Protein AF-A0A7C3T3M9-F1 (afdb_monomer)

Structure (mmCIF, N/CA/C/O backbone):
data_AF-A0A7C3T3M9-F1
#
_entry.id   AF-A0A7C3T3M9-F1
#
loop_
_atom_site.group_PDB
_atom_site.id
_atom_site.type_symbol
_atom_site.label_atom_id
_atom_site.label_alt_id
_atom_site.label_comp_id
_atom_site.label_asym_id
_atom_site.label_entity_id
_atom_site.label_seq_id
_atom_site.pdbx_PDB_ins_code
_atom_site.Cartn_x
_atom_site.Cartn_y
_atom_site.Cartn_z
_atom_site.occupancy
_atom_site.B_iso_or_equiv
_atom_site.auth_seq_id
_atom_site.auth_comp_id
_atom_site.auth_asym_id
_atom_site.auth_atom_id
_atom_site.pdbx_PDB_model_num
ATOM 1 N N . GLU A 1 1 ? 6.940 -16.503 -9.747 1.00 88.31 1 GLU A N 1
ATOM 2 C CA . GLU A 1 1 ? 6.310 -16.725 -11.074 1.00 88.31 1 GLU A CA 1
ATOM 3 C C . GLU A 1 1 ? 5.097 -15.839 -11.293 1.00 88.31 1 GLU A C 1
ATOM 5 O O . GLU A 1 1 ? 5.102 -15.078 -12.248 1.00 88.31 1 GLU A O 1
ATOM 10 N N . VAL A 1 2 ? 4.106 -15.891 -10.396 1.00 92.81 2 VAL A N 1
ATOM 11 C CA . VAL A 1 2 ? 2.880 -15.078 -10.478 1.00 92.81 2 VAL A CA 1
ATOM 12 C C . VAL A 1 2 ? 3.185 -13.588 -10.666 1.00 92.81 2 VAL A C 1
ATOM 14 O O . VAL A 1 2 ? 2.655 -12.988 -11.594 1.00 92.81 2 VAL A O 1
ATOM 17 N N . VAL A 1 3 ? 4.103 -13.013 -9.879 1.00 94.81 3 VAL A N 1
ATOM 18 C CA . VAL A 1 3 ? 4.512 -11.602 -10.039 1.00 94.81 3 VAL A CA 1
ATOM 19 C C . VAL A 1 3 ? 5.103 -11.328 -11.425 1.00 94.81 3 VAL A C 1
ATOM 21 O O . VAL A 1 3 ? 4.693 -10.382 -12.083 1.00 94.81 3 VAL A O 1
ATOM 24 N N . ALA A 1 4 ? 6.005 -12.186 -11.915 1.00 95.81 4 ALA A N 1
ATOM 25 C CA . ALA A 1 4 ? 6.601 -12.020 -13.241 1.00 95.81 4 ALA A CA 1
ATOM 26 C C . ALA A 1 4 ? 5.541 -12.030 -14.356 1.00 95.81 4 ALA A C 1
ATOM 28 O O . ALA A 1 4 ? 5.598 -11.193 -15.251 1.00 95.81 4 ALA A O 1
ATOM 29 N N . ARG A 1 5 ? 4.535 -12.915 -14.274 1.00 94.62 5 ARG A N 1
ATOM 30 C CA . ARG A 1 5 ? 3.418 -12.941 -15.234 1.00 94.62 5 ARG A CA 1
ATOM 31 C C . ARG A 1 5 ? 2.521 -11.705 -15.118 1.00 94.62 5 ARG A C 1
ATOM 33 O O . ARG A 1 5 ? 2.253 -11.070 -16.132 1.00 94.62 5 ARG A O 1
ATOM 40 N N . ASN A 1 6 ? 2.108 -11.332 -13.904 1.00 93.81 6 ASN A N 1
ATOM 41 C CA . ASN A 1 6 ? 1.225 -10.180 -13.669 1.00 93.81 6 ASN A CA 1
ATOM 42 C C . ASN A 1 6 ? 1.876 -8.855 -14.098 1.00 93.81 6 ASN A C 1
ATOM 44 O O . ASN A 1 6 ? 1.223 -8.014 -14.707 1.00 93.81 6 ASN A O 1
ATOM 48 N N . CYS A 1 7 ? 3.180 -8.700 -13.863 1.00 95.81 7 CYS A N 1
ATOM 49 C CA . CYS A 1 7 ? 3.961 -7.535 -14.290 1.00 95.81 7 CYS A CA 1
ATOM 50 C C . CYS A 1 7 ? 4.464 -7.621 -15.744 1.00 95.81 7 CYS A C 1
ATOM 52 O O . CYS A 1 7 ? 5.104 -6.680 -16.226 1.00 95.81 7 CYS A O 1
ATOM 54 N N . ARG A 1 8 ? 4.199 -8.738 -16.441 1.00 96.75 8 ARG A N 1
ATOM 55 C CA . ARG A 1 8 ? 4.689 -9.036 -17.799 1.00 96.75 8 ARG A CA 1
ATOM 56 C C . ARG A 1 8 ? 6.206 -8.864 -17.916 1.00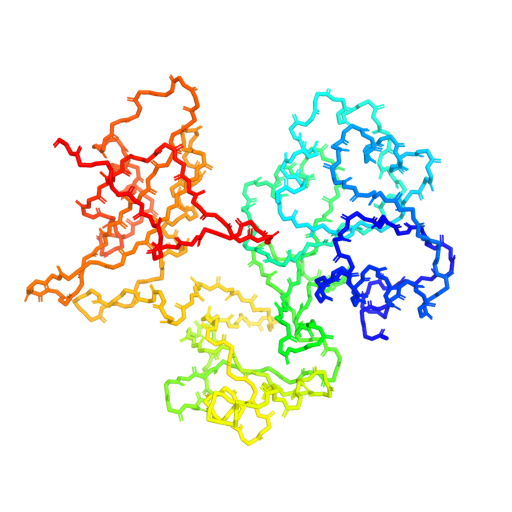 96.75 8 ARG A C 1
ATOM 58 O O . ARG A 1 8 ? 6.677 -8.197 -18.828 1.00 96.75 8 ARG A O 1
ATOM 65 N N . LEU A 1 9 ? 6.959 -9.362 -16.937 1.00 98.12 9 LEU A N 1
ATOM 66 C CA . LEU A 1 9 ? 8.421 -9.278 -16.931 1.00 98.12 9 LEU A CA 1
ATOM 67 C C . LEU A 1 9 ? 9.019 -10.183 -18.011 1.00 98.12 9 LEU A C 1
ATOM 69 O O . LEU A 1 9 ? 8.563 -11.311 -18.212 1.00 98.12 9 LEU A O 1
ATOM 73 N N . THR A 1 10 ? 10.066 -9.692 -18.662 1.00 98.19 10 THR A N 1
ATOM 74 C CA . THR A 1 10 ? 10.817 -10.369 -19.723 1.00 98.19 10 THR A CA 1
ATOM 75 C C . THR A 1 10 ? 12.320 -10.180 -19.517 1.00 98.19 10 THR A C 1
ATOM 77 O O . THR A 1 10 ? 12.739 -9.344 -18.719 1.00 98.19 10 THR A O 1
ATOM 80 N N . ALA A 1 11 ? 13.145 -10.926 -20.251 1.00 98.25 11 ALA A N 1
ATOM 81 C CA . ALA A 1 11 ? 14.601 -10.793 -20.165 1.00 98.25 11 ALA A CA 1
ATOM 82 C C . ALA A 1 11 ? 15.126 -9.416 -20.624 1.00 98.25 11 ALA A C 1
ATOM 84 O O . ALA A 1 11 ? 16.225 -9.027 -20.238 1.00 98.25 11 ALA A O 1
ATOM 85 N N . ASP A 1 12 ? 14.327 -8.669 -21.394 1.00 98.19 12 ASP A N 1
ATOM 86 C CA . ASP A 1 12 ? 14.655 -7.314 -21.852 1.00 98.19 12 ASP A CA 1
ATOM 87 C C . ASP A 1 12 ? 14.399 -6.245 -20.775 1.00 98.19 12 ASP A C 1
ATOM 89 O O . ASP A 1 12 ? 14.763 -5.082 -20.949 1.00 98.19 12 ASP A O 1
ATOM 93 N N . ASP A 1 13 ? 13.761 -6.613 -19.659 1.00 98.75 13 ASP A N 1
ATOM 94 C CA . ASP A 1 13 ? 13.493 -5.676 -18.578 1.00 98.75 13 ASP A CA 1
ATOM 95 C C . ASP A 1 13 ? 14.719 -5.408 -17.704 1.00 98.75 13 ASP A C 1
ATOM 97 O O . ASP A 1 13 ? 15.498 -6.301 -17.352 1.00 98.75 13 ASP A O 1
ATOM 101 N N . VAL A 1 14 ? 14.812 -4.153 -17.270 1.00 98.75 14 VAL A N 1
ATOM 102 C CA . VAL A 1 14 ? 15.782 -3.670 -16.292 1.00 98.75 14 VAL A CA 1
ATOM 103 C C . VAL A 1 14 ? 15.006 -3.224 -15.058 1.00 98.75 14 VAL A C 1
ATOM 105 O O . VAL A 1 14 ? 14.246 -2.255 -15.102 1.00 98.75 14 VAL A O 1
ATOM 108 N N . VAL A 1 15 ? 15.173 -3.945 -13.952 1.00 98.69 15 VAL A N 1
ATOM 109 C CA . VAL A 1 15 ? 14.440 -3.712 -12.703 1.00 98.69 15 VAL A CA 1
ATOM 110 C C . VAL A 1 15 ? 15.288 -2.900 -11.731 1.00 98.69 15 VAL A C 1
ATOM 112 O O . VAL A 1 15 ? 16.455 -3.214 -11.493 1.00 98.69 15 VAL A O 1
ATOM 115 N N . MET A 1 16 ? 14.696 -1.872 -11.122 1.00 98.38 16 MET A N 1
ATOM 116 C CA . MET A 1 16 ? 15.355 -1.128 -10.047 1.00 98.38 16 MET A CA 1
ATOM 117 C C . MET A 1 16 ? 15.389 -1.952 -8.752 1.00 98.38 16 MET A C 1
ATOM 119 O O . MET A 1 16 ? 14.359 -2.205 -8.126 1.00 98.38 16 MET A O 1
ATOM 123 N N . GLY A 1 17 ? 16.585 -2.344 -8.320 1.00 96.38 17 GLY A N 1
ATOM 124 C CA . GLY A 1 17 ? 16.845 -3.069 -7.079 1.00 96.38 17 GLY A CA 1
ATOM 125 C C . GLY A 1 17 ? 17.142 -2.129 -5.914 1.00 96.38 17 GLY A C 1
ATOM 126 O O . GLY A 1 17 ? 18.269 -2.102 -5.430 1.00 96.38 17 GLY A O 1
ATOM 127 N N . VAL A 1 18 ? 16.141 -1.353 -5.486 1.00 95.19 18 VAL A N 1
ATOM 128 C CA . VAL A 1 18 ? 16.256 -0.389 -4.367 1.00 95.19 18 VAL A CA 1
ATOM 129 C C . VAL A 1 18 ? 15.434 -0.782 -3.132 1.00 95.19 18 VAL A C 1
ATOM 131 O O . VAL A 1 18 ? 15.632 -0.250 -2.041 1.00 95.19 18 VAL A O 1
ATOM 134 N N . LEU A 1 19 ? 14.504 -1.731 -3.283 1.00 92.50 19 LEU A N 1
ATOM 135 C CA . LEU A 1 19 ? 13.785 -2.305 -2.150 1.00 92.50 19 LEU A CA 1
ATOM 136 C C . LEU A 1 19 ? 14.702 -3.244 -1.354 1.00 92.50 19 LEU A C 1
ATOM 138 O O . LEU A 1 19 ? 15.439 -4.025 -1.960 1.00 92.50 19 LEU A O 1
ATOM 142 N N . PRO A 1 20 ? 14.604 -3.273 -0.015 1.00 88.38 20 PRO A N 1
ATOM 143 C CA . PRO A 1 20 ? 15.387 -4.206 0.781 1.00 88.38 20 PRO A CA 1
ATOM 144 C C . PRO A 1 20 ? 15.007 -5.663 0.482 1.00 88.38 20 PRO A C 1
ATOM 146 O O . PRO A 1 20 ? 13.868 -6.079 0.698 1.00 88.38 20 PRO A O 1
ATOM 149 N N . PHE A 1 21 ? 15.967 -6.474 0.031 1.00 93.44 21 PHE A N 1
ATOM 150 C CA . PHE A 1 21 ? 15.724 -7.883 -0.321 1.00 93.44 21 PHE A CA 1
ATOM 151 C C . PHE A 1 21 ? 15.535 -8.815 0.880 1.00 93.44 21 PHE A C 1
ATOM 153 O O . PHE A 1 21 ? 15.165 -9.971 0.698 1.00 93.44 21 PHE A O 1
ATOM 160 N N . PHE A 1 22 ? 15.750 -8.334 2.106 1.00 89.00 22 PHE A N 1
ATOM 161 C CA . PHE A 1 22 ? 15.367 -9.073 3.310 1.00 89.00 22 PHE A CA 1
ATOM 162 C C . PHE A 1 22 ? 13.862 -8.975 3.606 1.00 89.00 22 PHE A C 1
ATOM 164 O O . PHE A 1 22 ? 13.333 -9.799 4.346 1.00 89.00 22 PHE A O 1
ATOM 171 N N . ALA A 1 23 ? 13.167 -7.973 3.055 1.00 87.25 23 ALA A N 1
ATOM 172 C CA . ALA A 1 23 ? 11.722 -7.839 3.185 1.00 87.25 23 ALA A CA 1
ATOM 173 C C . ALA A 1 23 ? 11.029 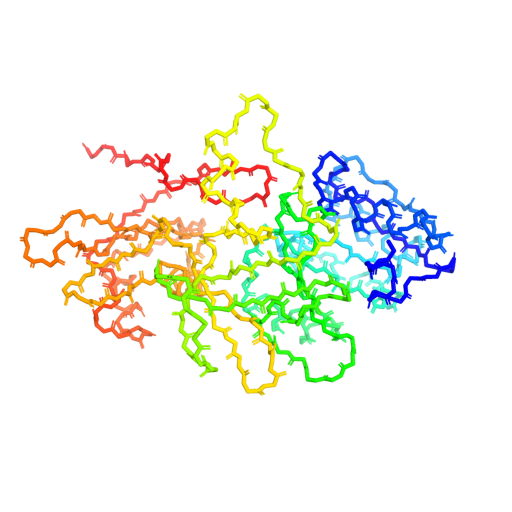-8.628 2.069 1.00 87.25 23 ALA A C 1
ATOM 175 O O . ALA A 1 23 ? 11.472 -8.606 0.919 1.00 87.25 23 ALA A O 1
ATOM 176 N N . ALA A 1 24 ? 9.907 -9.285 2.381 1.00 91.00 24 ALA A N 1
ATOM 177 C CA . ALA A 1 24 ? 9.238 -10.194 1.447 1.00 91.00 24 ALA A CA 1
ATOM 178 C C . ALA A 1 24 ? 8.877 -9.528 0.104 1.00 91.00 24 ALA A C 1
ATOM 180 O O . ALA A 1 24 ? 8.973 -10.175 -0.941 1.00 91.00 24 ALA A O 1
ATOM 181 N N . TYR A 1 25 ? 8.522 -8.236 0.118 1.00 91.81 25 TYR A N 1
ATOM 182 C CA . TYR A 1 25 ? 8.219 -7.468 -1.091 1.00 91.81 25 TYR A CA 1
ATOM 183 C C . TYR A 1 25 ? 9.448 -7.297 -2.000 1.00 91.81 25 TYR A C 1
ATOM 185 O O . TYR A 1 25 ? 9.402 -7.685 -3.167 1.00 91.81 25 TYR A O 1
ATOM 193 N N . GLY A 1 26 ? 10.571 -6.805 -1.463 1.00 93.69 26 GLY A N 1
ATOM 194 C CA . GLY A 1 26 ? 11.819 -6.682 -2.222 1.00 93.69 26 GLY A CA 1
ATOM 195 C C . GLY A 1 26 ? 12.342 -8.043 -2.686 1.00 93.69 26 GLY A C 1
ATOM 196 O O . GLY A 1 26 ? 12.708 -8.209 -3.849 1.00 93.69 26 GLY A O 1
ATOM 197 N N . GLN A 1 27 ? 12.294 -9.051 -1.813 1.00 94.88 27 GLN A N 1
ATOM 198 C CA . GLN A 1 27 ? 12.740 -10.403 -2.138 1.00 94.88 27 GLN A CA 1
ATOM 199 C C . GLN A 1 27 ? 11.924 -11.028 -3.274 1.00 94.88 27 GLN A C 1
ATOM 201 O O . GLN A 1 27 ? 12.483 -11.560 -4.229 1.00 94.88 27 GLN A O 1
ATOM 206 N N . SER A 1 28 ? 10.596 -10.998 -3.177 1.00 94.19 28 SER A N 1
ATOM 207 C CA . SER A 1 28 ? 9.742 -11.761 -4.088 1.00 94.19 28 SER A CA 1
ATOM 208 C C . SER A 1 28 ? 9.433 -11.006 -5.370 1.00 94.19 28 SER A C 1
ATOM 210 O O . SER A 1 28 ? 9.488 -11.600 -6.448 1.00 94.19 28 SER A O 1
ATOM 212 N N . CYS A 1 29 ? 9.130 -9.710 -5.267 1.00 95.31 29 CYS A N 1
ATOM 213 C CA . CYS A 1 29 ? 8.715 -8.913 -6.415 1.00 95.31 29 CYS A CA 1
ATOM 214 C C . CYS A 1 29 ? 9.902 -8.338 -7.180 1.00 95.31 29 CYS A C 1
ATOM 216 O O . CYS A 1 29 ? 9.929 -8.454 -8.399 1.00 95.31 29 CYS A O 1
ATOM 218 N N . ALA A 1 30 ? 10.901 -7.778 -6.491 1.00 95.44 30 ALA A N 1
ATOM 219 C CA . ALA A 1 30 ? 12.049 -7.185 -7.172 1.00 95.44 30 ALA A CA 1
ATOM 220 C C . ALA A 1 30 ? 13.132 -8.223 -7.506 1.00 95.44 30 ALA A C 1
ATOM 222 O O . ALA A 1 30 ? 13.597 -8.255 -8.638 1.00 95.44 30 ALA A O 1
ATOM 223 N N . MET A 1 31 ? 13.521 -9.104 -6.579 1.00 97.44 31 MET A N 1
ATOM 224 C CA . MET A 1 31 ? 14.613 -10.059 -6.824 1.00 97.44 31 MET A CA 1
ATOM 225 C C . MET A 1 31 ? 14.139 -11.350 -7.516 1.00 97.44 31 MET A C 1
ATOM 227 O O . MET A 1 31 ? 14.536 -11.633 -8.645 1.00 97.44 31 MET A O 1
ATOM 231 N N . ASN A 1 32 ? 13.270 -12.140 -6.880 1.00 97.44 32 ASN A N 1
ATOM 232 C CA . ASN A 1 32 ? 12.897 -13.471 -7.375 1.00 97.44 32 ASN A CA 1
ATOM 233 C C . ASN A 1 32 ? 12.127 -13.421 -8.701 1.00 97.44 32 ASN A C 1
ATOM 235 O O . ASN A 1 32 ? 12.350 -14.267 -9.568 1.00 97.44 32 ASN A O 1
ATOM 239 N N . ALA A 1 33 ? 11.209 -12.462 -8.873 1.00 97.50 33 ALA A N 1
ATOM 240 C CA . ALA A 1 33 ? 10.470 -12.321 -10.126 1.00 97.50 33 ALA A CA 1
ATOM 241 C C . ALA A 1 33 ? 11.398 -11.951 -11.293 1.00 97.50 33 ALA A C 1
ATOM 243 O O . ALA A 1 33 ? 11.281 -12.553 -12.358 1.00 97.50 33 ALA A O 1
ATOM 244 N N . SER A 1 34 ? 12.355 -11.048 -11.060 1.00 98.19 34 SER A N 1
ATOM 245 C CA . SER A 1 34 ? 13.376 -10.654 -12.037 1.00 98.19 34 SER A CA 1
ATOM 246 C C . SER A 1 34 ? 14.276 -11.821 -12.423 1.00 98.19 34 SER A C 1
ATOM 248 O O . SER A 1 34 ? 14.412 -12.121 -13.606 1.00 98.19 34 SER A O 1
ATOM 250 N N . ILE A 1 35 ? 14.808 -12.558 -11.438 1.00 97.94 35 ILE A N 1
ATOM 251 C CA . ILE A 1 35 ? 15.624 -13.758 -11.689 1.00 97.94 35 ILE A CA 1
ATOM 252 C C . ILE A 1 35 ? 14.829 -14.789 -12.496 1.00 97.94 35 ILE A C 1
ATOM 254 O O . ILE A 1 35 ? 15.342 -15.364 -13.453 1.00 97.94 35 ILE A O 1
ATOM 258 N N . LYS A 1 36 ? 13.557 -15.012 -12.144 1.00 97.56 36 LYS A N 1
ATOM 259 C CA . LYS A 1 36 ? 12.694 -15.965 -12.852 1.00 97.56 36 LYS A CA 1
ATOM 260 C C . LYS A 1 36 ? 12.432 -15.560 -14.307 1.00 97.56 36 LYS A C 1
ATOM 262 O O . LYS A 1 36 ? 12.293 -16.450 -15.143 1.00 97.56 36 LYS A O 1
ATOM 267 N N . ALA A 1 37 ? 12.318 -14.264 -14.588 1.00 98.12 37 ALA A N 1
ATOM 268 C CA . ALA A 1 37 ? 12.055 -13.727 -15.922 1.00 98.12 37 ALA A CA 1
ATOM 269 C C . ALA A 1 37 ? 13.329 -13.470 -16.750 1.00 98.12 37 ALA A C 1
ATOM 271 O O . ALA A 1 37 ? 13.224 -13.222 -17.948 1.00 98.12 37 ALA A O 1
ATOM 272 N N . GLY A 1 38 ? 14.515 -13.563 -16.138 1.00 98.31 38 GLY A N 1
ATOM 273 C CA . GLY A 1 38 ? 15.794 -13.288 -16.793 1.00 98.31 38 GLY A CA 1
ATOM 274 C C . GLY A 1 38 ? 16.130 -11.800 -16.911 1.00 98.31 38 GLY A C 1
ATOM 275 O O . GLY A 1 38 ? 16.942 -11.445 -17.757 1.00 98.31 38 GLY A O 1
ATOM 276 N N . CYS A 1 39 ? 15.504 -10.940 -16.103 1.00 98.69 39 CYS A N 1
ATOM 277 C CA . CYS A 1 39 ? 15.731 -9.494 -16.124 1.00 98.69 39 CYS A CA 1
ATOM 278 C C . CYS A 1 39 ? 17.124 -9.122 -15.592 1.00 98.69 39 CYS A C 1
ATOM 280 O O . CYS A 1 39 ? 17.696 -9.824 -14.751 1.00 98.69 39 CYS A O 1
ATOM 282 N N . SER A 1 40 ? 17.609 -7.944 -15.984 1.00 98.56 40 SER A N 1
ATOM 283 C CA . SER A 1 40 ? 18.725 -7.278 -15.299 1.00 98.56 40 SER A CA 1
ATOM 284 C C . SER A 1 40 ? 18.227 -6.532 -14.056 1.00 98.56 40 SER A C 1
ATOM 286 O O . SER A 1 40 ? 17.112 -6.012 -14.054 1.00 98.56 40 SER A O 1
ATOM 288 N N . ILE A 1 41 ? 19.043 -6.448 -12.998 1.00 98.56 41 ILE A N 1
ATOM 289 C CA . ILE A 1 41 ? 18.707 -5.713 -11.766 1.00 98.56 41 ILE A CA 1
ATOM 290 C C . ILE A 1 41 ? 19.778 -4.652 -11.499 1.00 98.56 41 ILE A C 1
ATOM 292 O O . ILE A 1 41 ? 20.944 -4.986 -11.295 1.00 98.56 41 ILE A O 1
ATOM 296 N N . VAL A 1 42 ? 19.373 -3.381 -11.454 1.00 98.38 42 VAL A N 1
ATOM 297 C CA . VAL A 1 42 ? 20.240 -2.252 -11.080 1.00 98.38 42 VAL A CA 1
ATOM 298 C C . VAL A 1 42 ? 20.194 -2.094 -9.567 1.00 98.38 42 VAL A C 1
ATOM 300 O O . VAL A 1 42 ? 19.181 -1.661 -9.021 1.00 98.38 42 VAL A O 1
ATOM 303 N N . LEU A 1 43 ? 21.265 -2.480 -8.878 1.00 97.75 43 LEU A N 1
ATOM 304 C CA . LEU A 1 43 ? 21.297 -2.495 -7.417 1.00 97.75 43 LEU A CA 1
ATOM 305 C C . LEU A 1 43 ? 21.672 -1.132 -6.838 1.00 97.75 43 LEU A C 1
ATOM 307 O O . LEU A 1 43 ? 22.661 -0.523 -7.241 1.00 97.75 43 LEU A O 1
ATOM 311 N N . HIS A 1 44 ? 20.912 -0.714 -5.830 1.00 96.88 44 HIS A N 1
ATOM 312 C CA . HIS A 1 44 ? 21.238 0.403 -4.951 1.00 96.88 44 HIS A CA 1
ATOM 313 C C . HIS A 1 44 ? 21.270 -0.105 -3.511 1.00 96.88 44 HIS A C 1
ATOM 315 O O . HIS A 1 44 ? 20.338 -0.771 -3.068 1.00 96.88 44 HIS A O 1
ATOM 321 N N . GLU A 1 45 ? 22.324 0.221 -2.758 1.00 91.38 45 GLU A N 1
ATOM 322 C CA . GLU A 1 45 ? 22.432 -0.179 -1.343 1.00 91.38 45 GLU A CA 1
ATOM 323 C C . GLU A 1 45 ? 21.362 0.488 -0.467 1.00 91.38 45 GLU A C 1
ATOM 325 O O . GLU A 1 45 ? 20.934 -0.063 0.546 1.00 91.38 45 GLU A O 1
ATOM 330 N N . SER A 1 46 ? 20.931 1.690 -0.854 1.00 88.62 46 SER A N 1
ATOM 331 C CA . SER A 1 46 ? 19.894 2.458 -0.173 1.00 88.62 46 SER A CA 1
ATOM 332 C C . SER A 1 46 ? 19.169 3.384 -1.148 1.00 88.62 46 SER A C 1
ATOM 334 O O . SER A 1 46 ? 19.670 3.698 -2.228 1.00 88.62 46 SER A O 1
ATOM 336 N N . PHE A 1 47 ? 17.976 3.837 -0.768 1.00 92.75 47 PHE A N 1
ATOM 337 C CA . PHE A 1 47 ? 17.211 4.781 -1.574 1.00 92.75 47 PHE A CA 1
ATOM 338 C C . PHE A 1 47 ? 17.746 6.208 -1.407 1.00 92.75 47 PHE A C 1
ATOM 340 O O . PHE A 1 47 ? 17.512 6.856 -0.387 1.00 92.75 47 PHE A O 1
ATOM 347 N N . ILE A 1 48 ? 18.420 6.707 -2.443 1.00 95.44 48 ILE A N 1
ATOM 348 C CA . ILE A 1 48 ? 18.835 8.108 -2.570 1.00 95.44 48 ILE A CA 1
ATOM 349 C C . ILE A 1 48 ? 18.141 8.683 -3.817 1.00 95.44 48 ILE A C 1
ATOM 351 O O . ILE A 1 48 ? 18.503 8.290 -4.927 1.00 95.44 48 ILE A O 1
ATOM 355 N N . PRO A 1 49 ? 17.162 9.604 -3.683 1.00 93.69 49 PRO A N 1
ATOM 356 C CA . PRO A 1 49 ? 16.310 10.035 -4.799 1.00 93.69 49 PRO A CA 1
ATOM 357 C C . PRO A 1 49 ? 17.070 10.491 -6.052 1.00 93.69 49 PRO A C 1
ATOM 359 O O . PRO A 1 49 ? 16.722 10.088 -7.158 1.00 93.69 49 PRO A O 1
ATOM 362 N N . GLY A 1 50 ? 18.126 11.294 -5.886 1.00 95.31 50 GLY A N 1
ATOM 363 C CA . GLY A 1 50 ? 18.929 11.797 -7.004 1.00 95.31 50 GLY A CA 1
ATOM 364 C C . GLY A 1 50 ? 19.685 10.698 -7.758 1.00 95.31 50 GLY A C 1
ATOM 365 O O . GLY A 1 50 ? 19.678 10.685 -8.988 1.00 95.31 50 GLY A O 1
ATOM 366 N N . GLU A 1 51 ? 20.279 9.739 -7.042 1.00 96.75 51 GLU A N 1
ATOM 367 C CA . GLU A 1 51 ? 20.984 8.610 -7.667 1.00 96.75 51 GLU A CA 1
ATOM 368 C C . GLU A 1 51 ? 20.005 7.641 -8.337 1.00 96.75 51 GLU A C 1
ATOM 370 O O . GLU A 1 51 ? 20.271 7.157 -9.435 1.00 96.75 51 GLU A O 1
ATOM 375 N N . VAL A 1 52 ? 18.833 7.420 -7.733 1.00 97.31 52 VAL A N 1
ATOM 376 C CA . VAL A 1 52 ? 17.756 6.628 -8.342 1.00 97.31 52 VAL A CA 1
ATOM 377 C C . VAL A 1 52 ? 17.286 7.272 -9.645 1.00 97.31 52 VAL A C 1
ATOM 379 O O . VAL A 1 52 ? 17.225 6.582 -10.658 1.00 97.31 52 VAL A O 1
ATOM 382 N N . LEU A 1 53 ? 17.018 8.583 -9.663 1.00 97.44 53 LEU A N 1
ATOM 383 C CA . LEU A 1 53 ? 16.643 9.320 -10.879 1.00 97.44 53 LEU A CA 1
ATOM 384 C C . LEU A 1 53 ? 17.691 9.200 -11.987 1.00 97.44 53 LEU A C 1
ATOM 386 O O . LEU A 1 53 ? 17.363 8.927 -13.143 1.00 97.44 53 LEU A O 1
ATOM 390 N N . LYS A 1 54 ? 18.965 9.337 -11.621 1.00 97.38 54 LYS A N 1
ATOM 391 C CA . LYS A 1 54 ? 20.079 9.157 -12.547 1.00 97.38 54 LYS A CA 1
ATOM 392 C C . LYS A 1 54 ? 20.116 7.743 -13.124 1.00 97.38 54 LYS A C 1
ATOM 394 O O . LYS A 1 54 ? 20.223 7.600 -14.341 1.00 97.38 54 LYS A O 1
ATOM 399 N N . SER A 1 55 ? 19.993 6.712 -12.286 1.00 97.88 55 SER A N 1
ATOM 400 C CA . SER A 1 55 ? 19.971 5.315 -12.733 1.00 97.88 55 SER A CA 1
ATOM 401 C C . SER A 1 55 ? 18.749 4.982 -13.582 1.00 97.88 55 SER A C 1
ATOM 403 O O . SER A 1 55 ? 18.899 4.263 -14.564 1.00 97.88 55 SER A O 1
ATOM 405 N N . LEU A 1 56 ? 17.567 5.525 -13.261 1.00 97.69 56 LEU A N 1
ATOM 406 C CA . LEU A 1 56 ? 16.351 5.335 -14.059 1.00 97.69 56 LEU A CA 1
ATOM 407 C C . LEU A 1 56 ? 16.602 5.686 -15.535 1.00 97.69 56 LEU A C 1
ATOM 409 O O . LEU A 1 56 ? 16.305 4.879 -16.414 1.00 97.69 56 LEU A O 1
ATOM 413 N N . GLN A 1 57 ? 17.234 6.836 -15.795 1.00 97.62 57 GLN A N 1
ATOM 414 C CA . GLN A 1 57 ? 17.567 7.274 -17.152 1.00 97.62 57 GLN A CA 1
ATOM 415 C C . GLN A 1 57 ? 18.782 6.546 -17.751 1.00 97.62 57 GLN A C 1
ATOM 417 O O . GLN A 1 57 ? 18.729 6.125 -18.909 1.00 97.62 57 GLN A O 1
ATOM 422 N N . HIS A 1 58 ? 19.897 6.461 -17.013 1.00 97.94 58 HIS A N 1
ATOM 423 C CA . HIS A 1 58 ? 21.174 5.956 -17.539 1.00 97.94 58 HIS A CA 1
ATOM 424 C C . HIS A 1 58 ? 21.128 4.458 -17.838 1.00 97.94 58 HIS A C 1
ATOM 426 O O . HIS A 1 58 ? 21.577 4.040 -18.902 1.00 97.94 58 HIS A O 1
ATOM 432 N N . GLU A 1 59 ? 20.548 3.677 -16.929 1.00 98.12 59 GLU A N 1
ATOM 433 C CA . GLU A 1 59 ? 20.438 2.220 -17.062 1.00 98.12 59 GLU A CA 1
ATOM 434 C C . GLU A 1 59 ? 19.182 1.802 -17.837 1.00 98.12 59 GLU A C 1
ATOM 436 O O . GLU A 1 59 ? 18.939 0.613 -18.023 1.00 98.12 59 GLU A O 1
ATOM 441 N N . LYS A 1 60 ? 18.368 2.774 -18.282 1.00 98.00 60 LYS A N 1
ATOM 442 C CA . LYS A 1 60 ? 17.103 2.548 -18.996 1.00 98.00 60 LYS A CA 1
ATOM 443 C C . LYS A 1 60 ? 16.189 1.577 -18.251 1.00 98.00 60 LYS A C 1
ATOM 445 O O . LYS A 1 60 ? 15.652 0.636 -18.830 1.00 98.00 60 LYS A O 1
ATOM 450 N N . VAL A 1 61 ? 15.997 1.837 -16.956 1.00 98.62 61 VAL A N 1
ATOM 451 C CA . VAL A 1 61 ? 15.115 1.037 -16.098 1.00 98.62 61 VAL A CA 1
ATOM 452 C C . VAL A 1 61 ? 13.723 0.972 -16.714 1.00 98.62 61 VAL A C 1
ATOM 454 O O . VAL A 1 61 ? 13.172 1.996 -17.122 1.00 98.62 61 VAL A O 1
ATOM 457 N N . THR A 1 62 ? 13.154 -0.230 -16.761 1.00 98.69 62 THR A N 1
ATOM 458 C CA . THR A 1 62 ? 11.820 -0.484 -17.314 1.00 98.69 62 THR A CA 1
ATOM 459 C C . THR A 1 62 ? 10.779 -0.758 -16.234 1.00 98.69 62 THR A C 1
ATOM 461 O O . THR A 1 62 ? 9.596 -0.478 -16.438 1.00 98.69 62 THR A O 1
ATOM 464 N N . VAL A 1 63 ? 11.199 -1.256 -15.067 1.00 98.62 63 VAL A N 1
ATOM 465 C CA . VAL A 1 63 ? 10.299 -1.603 -13.960 1.00 98.62 63 VAL A CA 1
ATOM 466 C C . VAL A 1 63 ? 10.824 -1.058 -12.639 1.00 98.62 63 VAL A C 1
ATOM 468 O O . VAL A 1 63 ? 11.965 -1.308 -12.245 1.00 98.62 63 VAL A O 1
ATOM 471 N N . PHE A 1 64 ? 9.954 -0.358 -11.918 1.00 98.38 64 PHE A N 1
ATOM 472 C CA . PHE A 1 64 ? 10.238 0.175 -10.595 1.00 98.38 64 PHE A CA 1
ATOM 473 C C . PHE A 1 64 ? 9.226 -0.364 -9.585 1.00 98.38 64 PHE A C 1
ATOM 475 O O . PHE A 1 64 ? 8.052 0.006 -9.618 1.00 98.38 64 PHE A O 1
ATOM 482 N N . PHE A 1 65 ? 9.693 -1.223 -8.679 1.00 96.62 65 PHE A N 1
ATOM 483 C CA . PHE A 1 65 ? 8.948 -1.614 -7.485 1.00 96.62 65 PHE A CA 1
ATOM 484 C C . PHE A 1 65 ? 9.317 -0.660 -6.351 1.00 96.62 65 PHE A C 1
ATOM 486 O O . PHE A 1 65 ? 10.479 -0.600 -5.951 1.00 96.62 65 PHE A O 1
ATOM 493 N N . GLY A 1 66 ? 8.342 0.079 -5.834 1.00 93.19 66 GLY A N 1
ATOM 494 C CA . GLY A 1 66 ? 8.546 1.072 -4.786 1.00 93.19 66 GLY A CA 1
ATOM 495 C C . GLY A 1 66 ? 7.545 0.962 -3.646 1.00 93.19 66 GLY A C 1
ATOM 496 O O . GLY A 1 66 ? 6.567 0.215 -3.709 1.00 93.19 66 GLY A O 1
ATOM 497 N N . VAL A 1 67 ? 7.802 1.749 -2.608 1.00 87.50 67 VAL A N 1
ATOM 498 C CA . VAL A 1 67 ? 6.851 2.055 -1.530 1.00 87.50 67 VAL A CA 1
ATOM 499 C C . VAL A 1 67 ? 6.396 3.516 -1.660 1.00 87.50 67 VAL A C 1
ATOM 501 O O . VAL A 1 67 ? 7.142 4.313 -2.240 1.00 87.50 67 VAL A O 1
ATOM 504 N N . PRO A 1 68 ? 5.232 3.919 -1.112 1.00 84.81 68 PRO A N 1
ATOM 505 C CA . PRO A 1 68 ? 4.663 5.253 -1.336 1.00 84.81 68 PRO A CA 1
ATOM 506 C C . PRO A 1 68 ? 5.627 6.407 -1.030 1.00 84.81 68 PRO A C 1
ATOM 508 O O . PRO A 1 68 ? 5.706 7.378 -1.780 1.00 84.81 68 PRO A O 1
ATOM 511 N N . THR A 1 69 ? 6.432 6.284 0.029 1.00 79.69 69 THR A N 1
ATOM 512 C CA . THR A 1 69 ? 7.413 7.309 0.418 1.00 79.69 69 THR A CA 1
ATOM 513 C C . THR A 1 69 ? 8.469 7.559 -0.660 1.00 79.69 69 THR A C 1
ATOM 515 O O . THR A 1 69 ? 8.848 8.707 -0.876 1.00 79.69 69 THR A O 1
ATOM 518 N N . MET A 1 70 ? 8.907 6.528 -1.390 1.00 89.81 70 MET A N 1
ATOM 519 C CA . MET A 1 70 ? 9.857 6.686 -2.496 1.00 89.81 70 MET A CA 1
ATOM 520 C C . MET A 1 70 ? 9.257 7.527 -3.624 1.00 89.81 70 MET A C 1
ATOM 522 O O . MET A 1 70 ? 9.918 8.436 -4.120 1.00 89.81 70 MET A O 1
ATOM 526 N N . TYR A 1 71 ? 7.994 7.280 -3.980 1.00 91.88 71 TYR A N 1
ATOM 527 C CA . TYR A 1 71 ? 7.279 8.068 -4.988 1.00 91.88 71 TYR A CA 1
ATOM 528 C C . TYR A 1 71 ? 7.124 9.526 -4.564 1.00 91.88 71 TYR A C 1
ATOM 530 O O . TYR A 1 71 ? 7.380 10.421 -5.364 1.00 91.88 71 TYR A O 1
ATOM 538 N N . VAL A 1 72 ? 6.787 9.776 -3.294 1.00 84.75 72 VAL A N 1
ATOM 539 C CA . VAL A 1 72 ? 6.731 11.135 -2.735 1.00 84.75 72 VAL A CA 1
ATOM 540 C C . VAL A 1 72 ? 8.081 11.840 -2.868 1.00 84.75 72 VAL A C 1
ATOM 542 O O . VAL A 1 72 ? 8.129 12.995 -3.289 1.00 84.75 72 VAL A O 1
ATOM 545 N N . TYR A 1 73 ? 9.184 11.169 -2.530 1.00 87.25 73 TYR A N 1
ATOM 546 C CA . TYR A 1 73 ? 10.514 11.766 -2.646 1.00 87.25 73 TYR A CA 1
ATOM 547 C C . TYR A 1 73 ? 10.933 12.015 -4.094 1.00 87.25 73 TYR A C 1
ATOM 549 O O . TYR A 1 73 ? 11.523 13.056 -4.367 1.00 87.25 73 TYR A O 1
ATOM 557 N N . ILE A 1 74 ? 10.623 11.096 -5.011 1.00 93.50 74 ILE A N 1
ATOM 558 C CA . ILE A 1 74 ? 10.910 11.255 -6.442 1.00 93.50 74 ILE A CA 1
ATOM 559 C C . ILE A 1 74 ? 10.117 12.437 -7.011 1.00 93.50 74 ILE A C 1
ATOM 561 O O . ILE A 1 74 ? 10.707 13.325 -7.621 1.00 93.50 74 ILE A O 1
ATOM 565 N N . LEU A 1 75 ? 8.807 12.486 -6.756 1.00 91.25 75 LEU A N 1
ATOM 566 C CA . LEU A 1 75 ? 7.910 13.516 -7.283 1.00 91.25 75 LEU A CA 1
ATOM 567 C C . LEU A 1 75 ? 8.277 14.924 -6.790 1.00 91.25 75 LEU A C 1
ATOM 569 O O . LEU A 1 75 ? 8.154 15.891 -7.531 1.00 91.25 75 LEU A O 1
ATOM 573 N N . ASN A 1 76 ? 8.753 15.050 -5.548 1.00 89.00 76 ASN A N 1
ATOM 574 C CA . ASN A 1 76 ? 9.165 16.338 -4.980 1.00 89.00 76 ASN A CA 1
ATOM 575 C C . ASN A 1 76 ? 10.659 16.653 -5.191 1.00 89.00 76 ASN A C 1
ATOM 577 O O . ASN A 1 76 ? 11.156 17.644 -4.652 1.00 89.00 76 ASN A O 1
ATOM 581 N N . HIS A 1 77 ? 11.403 15.827 -5.934 1.00 94.12 77 HIS A N 1
ATOM 582 C CA . HIS A 1 77 ? 12.824 16.067 -6.163 1.00 94.12 77 HIS A CA 1
ATOM 583 C C . HIS A 1 77 ? 13.032 17.214 -7.175 1.00 94.12 77 HIS A C 1
ATOM 585 O O . HIS A 1 77 ? 12.496 17.142 -8.279 1.00 94.12 77 HIS A O 1
ATOM 591 N N . PRO A 1 78 ? 13.878 18.228 -6.894 1.00 93.25 78 PRO A N 1
ATOM 592 C CA . PRO A 1 78 ? 14.081 19.382 -7.786 1.00 93.25 78 PRO A CA 1
ATOM 593 C C . PRO A 1 78 ? 14.534 19.050 -9.216 1.00 93.25 78 PRO A C 1
ATOM 595 O O . PRO A 1 78 ? 14.370 19.861 -10.124 1.00 93.25 78 PRO A O 1
ATOM 598 N N . LEU A 1 79 ? 15.138 17.875 -9.413 1.00 92.94 79 LEU A N 1
ATOM 599 C CA . LEU A 1 79 ? 15.645 17.425 -10.712 1.00 92.94 79 LEU A CA 1
ATOM 600 C C . LEU A 1 79 ? 14.682 16.494 -11.465 1.00 92.94 79 LEU A C 1
ATOM 602 O O . LEU A 1 79 ? 15.061 16.008 -12.523 1.00 92.94 79 LEU A O 1
ATOM 606 N N . ILE A 1 80 ? 13.473 16.219 -10.957 1.00 92.69 80 ILE A N 1
ATOM 607 C CA . ILE A 1 80 ? 12.550 15.237 -11.560 1.00 92.69 80 ILE A CA 1
ATOM 608 C C . ILE A 1 80 ? 12.308 15.493 -13.056 1.00 92.69 80 ILE A C 1
ATOM 610 O O . ILE A 1 80 ? 12.428 14.576 -13.860 1.00 92.69 80 ILE A O 1
ATOM 614 N N . TYR A 1 81 ? 12.089 16.751 -13.447 1.00 92.50 81 TYR A N 1
ATOM 615 C CA . TYR A 1 81 ? 11.837 17.131 -14.842 1.00 92.50 81 TYR A CA 1
ATOM 616 C C . TYR A 1 81 ? 13.108 17.264 -15.700 1.00 92.50 81 TYR A C 1
ATOM 618 O O . TYR A 1 81 ? 13.020 17.629 -16.870 1.00 92.50 81 TYR A O 1
ATOM 626 N N . GLN A 1 82 ? 14.293 17.016 -15.133 1.00 93.94 82 GLN A N 1
ATOM 627 C CA . GLN A 1 82 ? 15.563 17.008 -15.872 1.00 93.94 82 GLN A CA 1
ATOM 628 C C . GLN A 1 82 ? 15.957 15.604 -16.349 1.00 93.94 82 GLN A C 1
ATOM 630 O O . GLN A 1 82 ? 16.881 15.482 -17.152 1.00 93.94 82 GLN A O 1
ATOM 635 N N . TYR A 1 83 ? 15.274 14.563 -15.865 1.00 94.12 83 TYR A N 1
ATOM 636 C CA . TYR A 1 83 ? 15.508 13.178 -16.258 1.00 94.12 83 TYR A CA 1
ATOM 637 C C . TYR A 1 83 ? 14.374 12.658 -17.147 1.00 94.12 83 TYR A C 1
ATOM 639 O O . TYR A 1 83 ? 13.195 12.875 -16.879 1.00 94.12 83 TYR A O 1
ATOM 647 N N . ASP A 1 84 ? 14.742 11.929 -18.195 1.00 93.69 84 ASP A N 1
ATOM 648 C CA . ASP A 1 84 ? 13.841 11.145 -19.030 1.00 93.69 84 ASP A CA 1
ATOM 649 C C . ASP A 1 84 ? 13.510 9.816 -18.338 1.00 93.69 84 ASP A C 1
ATOM 651 O O . ASP A 1 84 ? 14.367 8.940 -18.189 1.00 93.69 84 ASP A O 1
ATOM 655 N N . LEU A 1 85 ? 12.249 9.677 -17.926 1.00 95.50 85 LEU A N 1
ATOM 656 C CA . LEU A 1 85 ? 11.707 8.480 -17.281 1.00 95.50 85 LEU A CA 1
ATOM 657 C C . LEU A 1 85 ? 10.910 7.588 -18.250 1.00 95.50 85 LEU A C 1
ATOM 659 O O . LEU A 1 85 ? 10.265 6.633 -17.817 1.00 95.50 85 LEU A O 1
ATOM 663 N N . GLY A 1 86 ? 10.945 7.876 -19.557 1.00 95.12 86 GLY A N 1
ATOM 664 C CA . GLY A 1 86 ? 10.113 7.223 -20.571 1.00 95.12 86 GLY A CA 1
ATOM 665 C C . GLY A 1 86 ? 10.406 5.739 -20.800 1.00 95.12 86 GLY A C 1
ATOM 666 O O . GLY A 1 86 ? 9.586 5.044 -21.396 1.00 95.12 86 GLY A O 1
ATOM 667 N N . SER A 1 87 ? 11.543 5.227 -20.317 1.00 97.31 87 SER A N 1
ATOM 668 C CA . SER A 1 87 ? 11.843 3.790 -20.353 1.00 97.31 87 SER A CA 1
ATOM 669 C C . SER A 1 87 ? 11.017 2.990 -19.345 1.00 97.31 87 SER A C 1
ATOM 671 O O . SER A 1 87 ? 10.790 1.799 -19.560 1.00 97.31 87 SER A O 1
ATOM 673 N N . VAL A 1 88 ? 10.544 3.622 -18.262 1.00 98.19 88 VAL A N 1
ATOM 674 C CA . VAL A 1 88 ? 9.829 2.937 -17.182 1.00 98.19 88 VAL A CA 1
ATOM 675 C C . VAL A 1 88 ? 8.394 2.650 -17.615 1.00 98.19 88 VAL A C 1
ATOM 677 O O . VAL A 1 88 ? 7.505 3.495 -17.520 1.00 98.19 88 VAL A O 1
ATOM 680 N N . ARG A 1 89 ? 8.152 1.420 -18.068 1.00 97.12 89 ARG A N 1
ATOM 681 C CA . ARG A 1 89 ? 6.821 0.942 -18.468 1.00 97.12 89 ARG A CA 1
ATOM 682 C C . ARG A 1 89 ? 5.933 0.545 -17.288 1.00 97.12 89 ARG A C 1
ATOM 684 O O . ARG A 1 89 ? 4.724 0.416 -17.463 1.00 97.12 89 ARG A O 1
ATOM 691 N N . LEU A 1 90 ? 6.516 0.284 -16.115 1.00 97.69 90 LEU A N 1
ATOM 692 C CA . LEU A 1 90 ? 5.779 -0.176 -14.940 1.00 97.69 90 LEU A CA 1
ATOM 693 C C . LEU A 1 90 ? 6.298 0.469 -13.656 1.00 97.69 90 LEU A C 1
ATOM 695 O O . LEU A 1 90 ? 7.404 0.178 -13.200 1.00 97.69 90 LEU A O 1
ATOM 699 N N . TRP A 1 91 ? 5.433 1.264 -13.033 1.00 97.56 91 TRP A N 1
ATOM 700 C CA . TRP A 1 91 ? 5.584 1.746 -11.667 1.00 97.56 91 TRP A CA 1
ATOM 701 C C . TRP A 1 91 ? 4.667 0.928 -10.764 1.00 97.56 91 TRP A C 1
ATOM 703 O O . TRP A 1 91 ? 3.451 1.073 -10.837 1.00 97.56 91 TRP A O 1
ATOM 713 N N . ALA A 1 92 ? 5.230 0.053 -9.939 1.00 96.25 92 ALA A N 1
ATOM 714 C CA . ALA A 1 92 ? 4.475 -0.814 -9.043 1.00 96.25 92 ALA A CA 1
ATOM 715 C C . ALA A 1 92 ? 4.696 -0.410 -7.584 1.00 96.25 92 ALA A C 1
ATOM 717 O O . ALA A 1 92 ? 5.837 -0.300 -7.132 1.00 96.25 92 ALA A O 1
ATOM 718 N N . CYS A 1 93 ? 3.612 -0.239 -6.832 1.00 92.31 93 CYS A N 1
ATOM 719 C CA . CYS A 1 93 ? 3.677 0.147 -5.430 1.00 92.31 93 CYS A CA 1
ATOM 720 C C . CYS A 1 93 ? 3.016 -0.880 -4.512 1.00 92.31 93 CYS A C 1
ATOM 722 O O . CYS A 1 93 ? 2.002 -1.482 -4.855 1.00 92.31 93 CYS A O 1
ATOM 724 N N . GLY A 1 94 ? 3.576 -1.048 -3.317 1.00 88.38 94 GLY A N 1
ATOM 725 C CA . GLY A 1 94 ? 2.986 -1.859 -2.261 1.00 88.38 94 GLY A CA 1
ATOM 726 C C . GLY A 1 94 ? 3.604 -1.554 -0.901 1.00 88.38 94 GLY A C 1
ATOM 727 O O . GLY A 1 94 ? 4.416 -0.641 -0.757 1.00 88.38 94 GLY A O 1
ATOM 728 N N . GLY A 1 95 ? 3.218 -2.338 0.102 1.00 79.75 95 GLY A N 1
ATOM 729 C CA . GLY A 1 95 ? 3.803 -2.305 1.446 1.00 79.75 95 GLY A CA 1
ATOM 730 C C . GLY A 1 95 ? 3.231 -1.249 2.394 1.00 79.75 95 GLY A C 1
ATOM 731 O O . GLY A 1 95 ? 3.360 -1.419 3.599 1.00 79.75 95 GLY A O 1
ATOM 732 N N . ALA A 1 96 ? 2.567 -0.206 1.893 1.00 77.75 96 ALA A N 1
ATOM 733 C CA . ALA A 1 96 ? 1.882 0.782 2.726 1.00 77.75 96 ALA A CA 1
ATOM 734 C C . ALA A 1 96 ? 0.725 1.457 1.965 1.00 77.75 96 ALA A C 1
ATOM 736 O O . ALA A 1 96 ? 0.739 1.459 0.731 1.00 77.75 96 ALA A O 1
ATOM 737 N N . PRO A 1 97 ? -0.249 2.056 2.680 1.00 76.12 97 PRO A N 1
ATOM 738 C CA . PRO A 1 97 ? -1.254 2.942 2.095 1.00 76.12 97 PRO A CA 1
ATOM 739 C C . PRO A 1 97 ? -0.636 4.023 1.202 1.00 76.12 97 PRO A C 1
ATOM 741 O O . PRO A 1 97 ? 0.282 4.728 1.629 1.00 76.12 97 PRO A O 1
ATOM 744 N N . PHE A 1 98 ? -1.151 4.179 -0.019 1.00 80.06 98 PHE A N 1
ATOM 745 C CA . PHE A 1 98 ? -0.692 5.209 -0.943 1.00 80.06 98 PHE A CA 1
ATOM 746 C C . PHE A 1 98 ? -1.608 6.445 -0.888 1.00 80.06 98 PHE A C 1
ATOM 748 O O . PHE A 1 98 ? -2.809 6.323 -1.138 1.00 80.06 98 PHE A O 1
ATOM 755 N N . PRO A 1 99 ? -1.077 7.654 -0.621 1.00 76.88 99 PRO A N 1
ATOM 756 C CA . PRO A 1 99 ? -1.869 8.881 -0.677 1.00 76.88 99 PRO A CA 1
ATOM 757 C C . PRO A 1 99 ? -2.441 9.146 -2.078 1.00 76.88 99 PRO A C 1
ATOM 759 O O . PRO A 1 99 ? -1.693 9.317 -3.045 1.00 76.88 99 PRO A O 1
ATOM 762 N N . ARG A 1 100 ? -3.772 9.246 -2.181 1.00 80.75 100 ARG A N 1
ATOM 763 C CA . ARG A 1 100 ? -4.491 9.525 -3.438 1.00 80.75 100 ARG A CA 1
ATOM 764 C C . ARG A 1 100 ? -3.932 10.735 -4.187 1.00 80.75 100 ARG A C 1
ATOM 766 O O . ARG A 1 100 ? -3.660 10.631 -5.379 1.00 80.75 100 ARG A O 1
ATOM 773 N N . GLU A 1 101 ? -3.694 11.838 -3.480 1.00 78.56 101 GLU A N 1
ATOM 774 C CA . GLU A 1 101 ? -3.162 13.078 -4.060 1.00 78.56 101 GLU A CA 1
ATOM 775 C C . GLU A 1 101 ? -1.824 12.850 -4.781 1.00 78.56 101 GLU A C 1
ATOM 777 O O . GLU A 1 101 ? -1.589 13.377 -5.865 1.00 78.56 101 GLU A O 1
ATOM 782 N N . VAL A 1 102 ? -0.946 12.015 -4.216 1.00 82.88 102 VAL A N 1
ATOM 783 C CA . VAL A 1 102 ? 0.367 11.729 -4.806 1.00 82.88 102 VAL A CA 1
ATOM 784 C C . VAL A 1 102 ? 0.213 10.887 -6.074 1.00 82.88 102 VAL A C 1
ATOM 786 O O . VAL A 1 102 ? 0.916 11.149 -7.045 1.00 82.88 102 VAL A O 1
ATOM 789 N N . MET A 1 103 ? -0.721 9.928 -6.114 1.00 87.12 103 MET A N 1
ATOM 790 C CA . MET A 1 103 ? -1.027 9.181 -7.345 1.00 87.12 103 MET A CA 1
ATOM 791 C C . MET A 1 103 ? -1.606 10.082 -8.436 1.00 87.12 103 MET A C 1
ATOM 793 O O . MET A 1 103 ? -1.225 9.970 -9.598 1.00 87.12 103 MET A O 1
ATOM 797 N N . GLU A 1 104 ? -2.522 10.978 -8.076 1.00 88.31 104 GLU A N 1
ATOM 798 C CA . GLU A 1 104 ? -3.135 11.911 -9.023 1.00 88.31 104 GLU A CA 1
ATOM 799 C C . GLU A 1 104 ? -2.097 12.881 -9.590 1.00 88.31 104 GLU A C 1
ATOM 801 O O . GLU A 1 104 ? -2.008 13.047 -10.808 1.00 88.31 104 GLU A O 1
ATOM 806 N N . ARG A 1 105 ? -1.245 13.453 -8.732 1.00 89.75 105 ARG A N 1
ATOM 807 C CA . ARG A 1 105 ? -0.117 14.281 -9.167 1.00 89.75 105 ARG A CA 1
ATOM 808 C C . ARG A 1 105 ? 0.866 13.504 -10.034 1.00 89.75 105 ARG A C 1
ATOM 810 O O . ARG A 1 105 ? 1.246 14.007 -11.081 1.00 89.75 105 ARG A O 1
ATOM 817 N N . TRP A 1 106 ? 1.232 12.279 -9.660 1.00 92.75 106 TRP A N 1
ATOM 818 C CA . TRP A 1 106 ? 2.117 11.437 -10.469 1.00 92.75 106 TRP A CA 1
ATOM 819 C C . TRP A 1 106 ? 1.554 11.207 -11.876 1.00 92.75 106 TRP A C 1
ATOM 821 O O . TRP A 1 106 ? 2.248 11.423 -12.871 1.00 92.75 106 TRP A O 1
ATOM 831 N N . ASN A 1 107 ? 0.271 10.847 -11.963 1.00 91.00 107 ASN A N 1
ATOM 832 C CA . ASN A 1 107 ? -0.421 10.643 -13.232 1.00 91.00 107 ASN A CA 1
ATOM 833 C C . ASN A 1 107 ? -0.439 11.913 -14.092 1.00 91.00 107 ASN A C 1
ATOM 835 O O . ASN A 1 107 ? -0.204 11.837 -15.298 1.00 91.00 107 ASN A O 1
ATOM 839 N N . ASN A 1 108 ? -0.708 13.067 -13.479 1.00 91.56 108 ASN A N 1
ATOM 840 C CA . ASN A 1 108 ? -0.840 14.341 -14.183 1.00 91.56 108 ASN A CA 1
ATOM 841 C C . ASN A 1 108 ? 0.514 14.945 -14.587 1.00 91.56 108 ASN A C 1
ATOM 843 O O . ASN A 1 108 ? 0.640 15.469 -15.690 1.00 91.56 108 ASN A O 1
ATOM 847 N N . GLU A 1 109 ? 1.517 14.886 -13.709 1.00 92.19 109 GLU A N 1
ATOM 848 C CA . GLU A 1 109 ? 2.824 15.521 -13.909 1.00 92.19 109 GLU A CA 1
ATOM 849 C C . GLU A 1 109 ? 3.775 14.656 -14.750 1.00 92.19 109 GLU A C 1
ATOM 851 O O . GLU A 1 109 ? 4.537 15.194 -15.551 1.00 92.19 109 GLU A O 1
ATOM 856 N N . LEU A 1 110 ? 3.737 13.326 -14.589 1.00 91.69 110 LEU A N 1
ATOM 857 C CA . LEU A 1 110 ? 4.665 12.400 -15.256 1.00 91.69 110 LEU A CA 1
ATOM 858 C C . LEU A 1 110 ? 4.014 11.566 -16.365 1.00 91.69 110 LEU A C 1
ATOM 860 O O . LEU A 1 110 ? 4.705 10.791 -17.024 1.00 91.69 110 LEU A O 1
ATOM 864 N N . GLY A 1 111 ? 2.697 11.677 -16.572 1.00 90.62 111 GLY A N 1
ATOM 865 C CA . GLY A 1 111 ? 1.989 10.971 -17.648 1.00 90.62 111 GLY A CA 1
ATOM 866 C C . GLY A 1 111 ? 2.048 9.440 -17.550 1.00 90.62 111 GLY A C 1
ATOM 867 O O . GLY A 1 111 ? 1.848 8.750 -18.548 1.00 90.62 111 GLY A O 1
ATOM 868 N N . SER A 1 112 ? 2.337 8.897 -16.366 1.00 92.44 112 SER A N 1
ATOM 869 C CA . SER A 1 112 ? 2.462 7.459 -16.105 1.00 92.44 112 SER A CA 1
ATOM 870 C C . SER A 1 112 ? 1.586 7.053 -14.924 1.00 92.44 112 SER A C 1
ATOM 872 O O . SER A 1 112 ? 1.243 7.890 -14.100 1.00 92.44 112 SER A O 1
ATOM 874 N N . ARG A 1 113 ? 1.194 5.777 -14.846 1.00 93.94 113 ARG A N 1
ATOM 875 C CA . ARG A 1 113 ? 0.343 5.256 -13.764 1.00 93.94 113 ARG A CA 1
ATOM 876 C C . ARG A 1 113 ? 1.149 4.439 -12.770 1.00 93.94 113 ARG A C 1
ATOM 878 O O . ARG A 1 113 ? 2.023 3.675 -13.182 1.00 93.94 113 ARG A O 1
ATOM 885 N N . ILE A 1 114 ? 0.789 4.551 -11.494 1.00 94.56 114 ILE A N 1
ATOM 886 C CA . ILE A 1 114 ? 1.292 3.689 -10.424 1.00 94.56 114 ILE A CA 1
ATOM 887 C C . ILE A 1 114 ? 0.281 2.571 -10.178 1.00 94.56 114 ILE A C 1
ATOM 889 O O . ILE A 1 114 ? -0.873 2.825 -9.861 1.00 94.56 114 ILE A O 1
ATOM 893 N N . TYR A 1 115 ? 0.718 1.326 -10.301 1.00 95.06 115 TYR A N 1
ATOM 894 C CA . TYR A 1 115 ? -0.106 0.148 -10.065 1.00 95.06 115 TYR A CA 1
ATOM 895 C C . TYR A 1 115 ? 0.112 -0.344 -8.638 1.00 95.06 115 TYR A C 1
ATOM 897 O O . TYR A 1 115 ? 1.189 -0.833 -8.293 1.00 95.06 115 TYR A O 1
ATOM 905 N N . GLU A 1 116 ? -0.910 -0.197 -7.800 1.00 93.00 116 GLU A N 1
ATOM 906 C CA . GLU A 1 116 ? -0.888 -0.694 -6.427 1.00 93.00 116 GLU A CA 1
ATOM 907 C C . GLU A 1 116 ? -1.110 -2.211 -6.364 1.00 93.00 116 GLU A C 1
ATOM 909 O O . GLU A 1 116 ? -1.864 -2.796 -7.148 1.00 93.00 116 GLU A O 1
ATOM 914 N N . GLY A 1 117 ? -0.464 -2.849 -5.394 1.00 93.44 117 GLY A N 1
ATOM 915 C CA . GLY A 1 117 ? -0.724 -4.223 -4.994 1.00 93.44 117 GLY A CA 1
ATOM 916 C C . GLY A 1 117 ? -0.714 -4.364 -3.479 1.00 93.44 117 GLY A C 1
ATOM 917 O O . GLY A 1 117 ? -0.086 -3.584 -2.760 1.00 93.44 117 GLY A O 1
ATOM 918 N N . TYR A 1 118 ? -1.405 -5.389 -2.997 1.00 95.88 118 TYR A N 1
ATOM 919 C CA . TYR A 1 118 ? -1.467 -5.723 -1.583 1.00 95.88 118 TYR A CA 1
ATOM 920 C C . TYR A 1 118 ? -0.837 -7.082 -1.317 1.00 95.88 118 TYR A C 1
ATOM 922 O O . TYR A 1 118 ? -0.943 -8.034 -2.097 1.00 95.88 118 TYR A O 1
ATOM 930 N N . GLY A 1 119 ? -0.161 -7.145 -0.179 1.00 94.19 119 GLY A N 1
ATOM 931 C CA . GLY A 1 119 ? 0.512 -8.328 0.286 1.00 94.19 119 GLY A CA 1
ATOM 932 C C . GLY A 1 119 ? 0.950 -8.201 1.733 1.00 94.19 119 GLY A C 1
ATOM 933 O O . GLY A 1 119 ? 1.026 -7.107 2.288 1.00 94.19 119 GLY A O 1
ATOM 934 N N . LEU A 1 120 ? 1.269 -9.347 2.312 1.00 94.44 120 LEU A N 1
ATOM 935 C CA . LEU A 1 120 ? 1.756 -9.508 3.672 1.00 94.44 120 LEU A CA 1
ATOM 936 C C . LEU A 1 120 ? 2.744 -10.669 3.705 1.00 94.44 120 LEU A C 1
ATOM 938 O O . LEU A 1 120 ? 2.690 -11.566 2.864 1.00 94.44 120 LEU A O 1
ATOM 942 N N . THR A 1 121 ? 3.666 -10.661 4.662 1.00 93.12 121 THR A N 1
ATOM 943 C CA . THR A 1 121 ? 4.743 -11.660 4.748 1.00 93.12 121 THR A CA 1
ATOM 944 C C . THR A 1 121 ? 4.195 -13.089 4.800 1.00 93.12 121 THR A C 1
ATOM 946 O O . THR A 1 121 ? 4.718 -13.987 4.143 1.00 93.12 121 THR A O 1
ATOM 949 N N . GLU A 1 122 ? 3.091 -13.281 5.515 1.00 96.38 122 GLU A N 1
ATOM 950 C CA . GLU A 1 122 ? 2.374 -14.540 5.696 1.00 96.38 122 GLU A CA 1
ATOM 951 C C . GLU A 1 122 ? 1.781 -15.100 4.391 1.00 96.38 122 GLU A C 1
ATOM 953 O O . GLU A 1 122 ? 1.446 -16.280 4.338 1.00 96.38 122 GLU A O 1
ATOM 958 N N . ALA A 1 123 ? 1.686 -14.291 3.332 1.00 95.62 123 ALA A N 1
ATOM 959 C CA . ALA A 1 123 ? 1.201 -14.681 2.008 1.00 95.62 123 ALA A CA 1
ATOM 960 C C . ALA A 1 123 ? 2.317 -14.785 0.951 1.00 95.62 123 ALA A C 1
ATOM 962 O O . ALA A 1 123 ? 2.048 -14.793 -0.249 1.00 95.62 123 ALA A O 1
ATOM 963 N N . GLY A 1 124 ? 3.588 -14.797 1.358 1.00 88.06 124 GLY A N 1
ATOM 964 C CA . GLY A 1 124 ? 4.699 -15.118 0.467 1.00 88.06 124 GLY A CA 1
ATOM 965 C C . GLY A 1 124 ? 4.971 -14.247 -0.780 1.00 88.06 124 GLY A C 1
ATOM 966 O O . GLY A 1 124 ? 5.607 -14.788 -1.689 1.00 88.06 124 GLY A O 1
ATOM 967 N N . PRO A 1 125 ? 4.622 -12.943 -0.916 1.00 88.00 125 PRO A N 1
ATOM 968 C CA . PRO A 1 125 ? 3.777 -12.051 -0.109 1.00 88.00 125 PRO A CA 1
ATOM 969 C C . PRO A 1 125 ? 2.509 -11.537 -0.819 1.00 88.00 125 PRO A C 1
ATOM 971 O O . PRO A 1 125 ? 1.647 -10.958 -0.168 1.00 88.00 125 PRO A O 1
ATOM 974 N N . VAL A 1 126 ? 2.419 -11.646 -2.149 1.00 95.69 126 VAL A N 1
ATOM 975 C CA . VAL A 1 126 ? 1.431 -10.905 -2.954 1.00 95.69 126 VAL A CA 1
ATOM 976 C C . VAL A 1 126 ? 0.080 -11.610 -2.954 1.00 95.69 126 VAL A C 1
ATOM 978 O O . VAL A 1 126 ? 0.010 -12.806 -3.229 1.00 95.69 126 VAL A O 1
ATOM 981 N N . VAL A 1 127 ? -0.983 -10.849 -2.698 1.00 97.69 127 VAL A N 1
ATOM 982 C CA . VAL A 1 127 ? -2.367 -11.338 -2.644 1.00 97.69 127 VAL A CA 1
ATOM 983 C C . VAL A 1 127 ? -3.192 -10.758 -3.784 1.00 97.69 127 VAL A C 1
ATOM 985 O O . VAL A 1 127 ? -3.824 -11.507 -4.525 1.00 97.69 127 VAL A O 1
ATOM 988 N N . THR A 1 128 ? -3.155 -9.436 -3.961 1.00 97.69 128 THR A N 1
ATOM 989 C CA . THR A 1 128 ? -3.873 -8.740 -5.035 1.00 97.69 128 THR A CA 1
ATOM 990 C C . THR A 1 128 ? -2.959 -7.755 -5.754 1.00 97.69 128 THR A C 1
ATOM 992 O O . THR A 1 128 ? -2.000 -7.240 -5.174 1.00 97.69 128 THR A O 1
ATOM 995 N N . MET A 1 129 ? -3.250 -7.485 -7.025 1.00 96.00 129 MET A N 1
ATOM 996 C CA . MET A 1 129 ? -2.560 -6.468 -7.823 1.00 96.00 129 MET A CA 1
ATOM 997 C C . MET A 1 129 ? -3.540 -5.755 -8.746 1.00 96.00 129 MET A C 1
ATOM 999 O O . MET A 1 129 ? -4.462 -6.381 -9.274 1.00 96.00 129 MET A O 1
ATOM 1003 N N . GLN A 1 130 ? -3.340 -4.454 -8.969 1.00 94.94 130 GLN A N 1
ATOM 1004 C CA . GLN A 1 130 ? -4.006 -3.741 -10.058 1.00 94.94 130 GLN A CA 1
ATOM 1005 C C . GLN A 1 130 ? -3.636 -4.398 -11.396 1.00 94.94 130 GLN A C 1
ATOM 1007 O O . GLN A 1 130 ? -2.446 -4.481 -11.722 1.00 94.94 130 GLN A O 1
ATOM 1012 N N . PRO A 1 131 ? -4.621 -4.841 -12.192 1.00 93.75 131 PRO A N 1
ATOM 1013 C CA . PRO A 1 131 ? -4.366 -5.328 -13.539 1.00 93.75 131 PRO A CA 1
ATOM 1014 C C . PRO A 1 131 ? -3.735 -4.247 -14.427 1.00 93.75 131 PRO A C 1
ATOM 1016 O O . PRO A 1 131 ? -4.129 -3.083 -14.377 1.00 93.75 131 PRO A O 1
ATOM 1019 N N . LEU A 1 132 ? -2.794 -4.638 -15.293 1.00 93.25 132 LEU A N 1
ATOM 1020 C CA . LEU A 1 132 ? -2.227 -3.736 -16.311 1.00 93.25 132 LEU A CA 1
ATOM 1021 C C . LEU A 1 132 ? -3.219 -3.416 -17.443 1.00 93.25 132 LEU A C 1
ATOM 1023 O O . LEU A 1 132 ? -3.030 -2.456 -18.186 1.00 93.25 132 LEU A O 1
ATOM 1027 N N . GLU A 1 133 ? -4.261 -4.233 -17.582 1.00 89.81 133 GLU A N 1
ATOM 1028 C CA . GLU A 1 133 ? -5.351 -4.065 -18.540 1.00 89.81 133 GLU A CA 1
ATOM 1029 C C . GLU A 1 133 ? -6.686 -4.006 -17.806 1.00 89.81 133 GLU A C 1
ATOM 1031 O O . GLU A 1 133 ? -6.898 -4.731 -16.839 1.00 89.81 133 GLU A O 1
ATOM 1036 N N . GLY A 1 134 ? -7.602 -3.179 -18.305 1.00 87.81 134 GLY A N 1
ATOM 1037 C CA . GLY A 1 134 ? -8.911 -2.965 -17.694 1.00 87.81 134 GLY A CA 1
ATOM 1038 C C . GLY A 1 134 ? -8.999 -1.649 -16.916 1.00 87.81 134 GLY A C 1
ATOM 1039 O O . GLY A 1 134 ? -8.166 -0.753 -17.104 1.00 87.81 134 GLY A O 1
ATOM 1040 N N . PRO A 1 135 ? -10.044 -1.488 -16.086 1.00 90.38 135 PRO A N 1
ATOM 1041 C CA . PRO A 1 135 ? -10.248 -0.279 -15.302 1.00 90.38 135 PRO A CA 1
ATOM 1042 C C . PRO A 1 135 ? -9.078 -0.017 -14.347 1.00 90.38 135 PRO A C 1
ATOM 1044 O O . PRO A 1 135 ? -8.723 -0.855 -13.521 1.00 90.38 135 PRO A O 1
ATOM 1047 N N . TYR A 1 136 ? -8.498 1.177 -14.435 1.00 91.75 136 TYR A N 1
ATOM 1048 C CA . TYR A 1 136 ? -7.527 1.657 -13.456 1.00 91.75 136 TYR A CA 1
ATOM 1049 C C . TYR A 1 136 ? -8.272 2.380 -12.333 1.00 91.75 136 TYR A C 1
ATOM 1051 O O . TYR A 1 136 ? -8.932 3.391 -12.585 1.00 91.75 136 TYR A O 1
ATOM 1059 N N . LYS A 1 137 ? -8.180 1.862 -11.104 1.00 92.81 137 LYS A N 1
ATOM 1060 C CA . LYS A 1 137 ? -8.961 2.363 -9.960 1.00 92.81 137 LYS A CA 1
ATOM 1061 C C . LYS A 1 137 ? -8.062 2.893 -8.853 1.00 92.81 137 LYS A C 1
ATOM 1063 O O . LYS A 1 137 ? -7.534 2.116 -8.068 1.00 92.81 137 LYS A O 1
ATOM 1068 N N . ILE A 1 138 ? -7.901 4.211 -8.775 1.00 89.44 138 ILE A N 1
ATOM 1069 C CA . ILE A 1 138 ? -7.078 4.854 -7.739 1.00 89.44 138 ILE A CA 1
ATOM 1070 C C . ILE A 1 138 ? -7.579 4.465 -6.340 1.00 89.44 138 ILE A C 1
ATOM 1072 O O . ILE A 1 138 ? -8.769 4.619 -6.048 1.00 89.44 138 ILE A O 1
ATOM 1076 N N . GLY A 1 139 ? -6.663 3.995 -5.487 1.00 86.56 139 GLY A N 1
ATOM 1077 C CA . GLY A 1 139 ? -6.934 3.570 -4.111 1.00 86.56 139 GLY A CA 1
ATOM 1078 C C . GLY A 1 139 ? -7.362 2.109 -3.963 1.00 86.56 139 GLY A C 1
ATOM 1079 O O . GLY A 1 139 ? -7.558 1.646 -2.839 1.00 86.56 139 GLY A O 1
ATOM 1080 N N . SER A 1 140 ? -7.515 1.372 -5.066 1.00 94.31 140 SER A N 1
ATOM 1081 C CA . SER A 1 140 ? -7.759 -0.066 -5.000 1.00 94.31 140 SER A CA 1
ATOM 1082 C C . SER A 1 140 ? -6.446 -0.842 -5.015 1.00 94.31 140 SER A C 1
ATOM 1084 O O . SER A 1 140 ? -5.572 -0.596 -5.851 1.00 94.31 140 SER A O 1
ATOM 1086 N N . ILE A 1 141 ? -6.393 -1.879 -4.184 1.00 95.12 141 ILE A N 1
ATOM 1087 C CA . ILE A 1 141 ? -5.305 -2.860 -4.137 1.00 95.12 141 ILE A CA 1
ATOM 1088 C C . ILE A 1 141 ? -5.412 -3.924 -5.243 1.00 95.12 141 ILE A C 1
ATOM 1090 O O . ILE A 1 141 ? -4.603 -4.852 -5.308 1.00 95.12 141 ILE A O 1
ATOM 1094 N N . GLY A 1 142 ? -6.401 -3.783 -6.125 1.00 95.94 142 GLY A N 1
ATOM 1095 C CA . GLY A 1 142 ? -6.588 -4.581 -7.323 1.00 95.94 142 GLY A CA 1
ATOM 1096 C C . GLY A 1 142 ? -7.411 -5.837 -7.095 1.00 95.94 142 GLY A C 1
ATOM 1097 O O . GLY A 1 142 ? -8.302 -5.868 -6.247 1.00 95.94 142 GLY A O 1
ATOM 1098 N N . VAL A 1 143 ? -7.115 -6.866 -7.884 1.00 97.12 143 VAL A N 1
ATOM 1099 C CA . VAL A 1 143 ? -7.835 -8.146 -7.890 1.00 97.12 143 VAL A CA 1
ATOM 1100 C C . VAL A 1 143 ? -6.905 -9.282 -7.454 1.00 97.12 143 VAL A C 1
ATOM 1102 O O . VAL A 1 143 ? -5.682 -9.120 -7.545 1.00 97.12 143 VAL A O 1
ATOM 1105 N N . PRO A 1 144 ? -7.437 -10.421 -6.976 1.00 97.56 144 PRO A N 1
ATOM 1106 C CA . PRO A 1 144 ? -6.627 -11.563 -6.568 1.00 97.56 144 PRO A CA 1
ATOM 1107 C C . PRO A 1 144 ? -5.684 -12.023 -7.673 1.00 97.56 144 PRO A C 1
ATOM 1109 O O . PRO A 1 144 ? -6.074 -12.137 -8.837 1.00 97.56 144 PRO A O 1
ATOM 1112 N N . VAL A 1 145 ? -4.431 -12.285 -7.305 1.00 96.50 145 VAL A N 1
ATOM 1113 C CA . VAL A 1 145 ? -3.460 -12.836 -8.249 1.00 96.50 145 VAL A CA 1
ATOM 1114 C C . VAL A 1 145 ? -3.758 -14.306 -8.541 1.00 96.50 145 VAL A C 1
ATOM 1116 O O . VAL A 1 145 ? -4.397 -15.010 -7.761 1.00 96.50 145 VAL A O 1
ATOM 1119 N N . GLU A 1 146 ? -3.266 -14.788 -9.680 1.00 95.00 146 GLU A N 1
ATOM 1120 C CA . GLU A 1 146 ? -3.458 -16.171 -10.122 1.00 95.00 146 GLU A CA 1
ATOM 1121 C C . GLU A 1 146 ? -3.112 -17.193 -9.021 1.00 95.00 146 GLU A C 1
ATOM 1123 O O . GLU A 1 146 ? -2.010 -17.186 -8.467 1.00 95.00 146 GLU A O 1
ATOM 1128 N N . GLY A 1 147 ? -4.054 -18.097 -8.739 1.00 95.00 147 GLY A N 1
ATOM 1129 C CA . GLY A 1 147 ? -3.899 -19.159 -7.743 1.00 95.00 147 GLY A CA 1
ATOM 1130 C C . GLY A 1 147 ? -4.182 -18.739 -6.298 1.00 95.00 147 GLY A C 1
ATOM 1131 O O . GLY A 1 147 ? -4.064 -19.583 -5.411 1.00 95.00 147 GLY A O 1
ATOM 1132 N N . VAL A 1 148 ? -4.558 -17.479 -6.055 1.00 97.56 148 VAL A N 1
ATOM 1133 C CA . VAL A 1 148 ? -4.961 -16.977 -4.736 1.00 97.56 148 VAL A CA 1
ATOM 1134 C C . VAL A 1 148 ? -6.462 -16.714 -4.724 1.00 97.56 148 VAL A C 1
ATOM 1136 O O . VAL A 1 148 ? -6.981 -15.909 -5.493 1.00 97.56 148 VAL A O 1
ATOM 1139 N N . GLU A 1 149 ? -7.163 -17.396 -3.829 1.00 97.81 149 GLU A N 1
ATOM 1140 C CA . GLU A 1 149 ? -8.565 -17.143 -3.518 1.00 97.81 149 GLU A CA 1
ATOM 1141 C C . GLU A 1 149 ? -8.653 -16.088 -2.415 1.00 97.81 149 GLU A C 1
ATOM 1143 O O . GLU A 1 149 ? -7.910 -16.154 -1.435 1.00 97.81 149 GLU A O 1
ATOM 1148 N N . VAL A 1 150 ? -9.571 -15.129 -2.553 1.00 98.25 150 VAL A N 1
ATOM 1149 C CA . VAL A 1 150 ? -9.788 -14.052 -1.577 1.00 98.25 150 VAL A CA 1
ATOM 1150 C C . VAL A 1 150 ? -11.275 -13.924 -1.278 1.00 98.25 150 VAL A C 1
ATOM 1152 O O . VAL A 1 150 ? -12.099 -13.961 -2.193 1.00 98.25 150 VAL A O 1
ATOM 1155 N N . LYS A 1 151 ? -11.612 -13.735 -0.001 1.00 98.19 151 LYS A N 1
ATOM 1156 C CA . LYS A 1 151 ? -12.970 -13.447 0.471 1.00 98.19 151 LYS A CA 1
ATOM 1157 C C . LYS A 1 151 ? -12.972 -12.251 1.410 1.00 98.19 151 LYS A C 1
ATOM 1159 O O . LYS A 1 151 ? -11.974 -11.977 2.071 1.00 98.19 151 LYS A O 1
ATOM 1164 N N . VAL A 1 152 ? -14.121 -11.589 1.482 1.00 98.50 152 VAL A N 1
ATOM 1165 C CA . VAL A 1 152 ? -14.436 -10.597 2.514 1.00 98.50 152 VAL A CA 1
ATOM 1166 C C . VAL A 1 152 ? -15.418 -11.255 3.470 1.00 98.50 152 VAL A C 1
ATOM 1168 O O . VAL A 1 152 ? -16.470 -11.707 3.019 1.00 98.50 152 VAL A O 1
ATOM 1171 N N . VAL A 1 153 ? -15.072 -11.375 4.750 1.00 98.12 153 VAL A N 1
ATOM 1172 C CA . VAL A 1 153 ? -15.897 -12.094 5.735 1.00 98.12 153 VAL A CA 1
ATOM 1173 C C . VAL A 1 153 ? -16.255 -11.244 6.947 1.00 98.12 153 VAL A C 1
ATOM 1175 O O . VAL A 1 153 ? -15.523 -10.328 7.320 1.00 98.12 153 VAL A O 1
ATOM 1178 N N . ASP A 1 154 ? -17.383 -11.564 7.575 1.00 95.69 154 ASP A N 1
ATOM 1179 C CA . ASP A 1 154 ? -17.750 -11.030 8.886 1.00 95.69 154 ASP A CA 1
ATOM 1180 C C . ASP A 1 154 ? -16.954 -11.687 10.032 1.00 95.69 154 ASP A C 1
ATOM 1182 O O . ASP A 1 154 ? -16.094 -12.548 9.828 1.00 95.69 154 ASP A O 1
ATOM 1186 N N . GLU A 1 155 ? -17.247 -11.292 11.274 1.00 89.81 155 GLU A N 1
ATOM 1187 C CA . GLU A 1 155 ? -16.607 -11.857 12.471 1.00 89.81 155 GLU A CA 1
ATOM 1188 C C . GLU A 1 155 ? -16.853 -13.363 12.650 1.00 89.81 155 GLU A C 1
ATOM 1190 O O . GLU A 1 155 ? -16.035 -14.047 13.269 1.00 89.81 155 GLU A O 1
ATOM 1195 N N . GLY A 1 156 ? -17.954 -13.883 12.098 1.00 91.25 156 GLY A N 1
ATOM 1196 C CA . GLY A 1 156 ? -18.300 -15.302 12.101 1.00 91.25 156 GLY A CA 1
ATOM 1197 C C . GLY A 1 156 ? -17.649 -16.099 10.968 1.00 91.25 156 GLY A C 1
ATOM 1198 O O . GLY A 1 156 ? -17.842 -17.313 10.901 1.00 91.25 156 GLY A O 1
ATOM 1199 N N . GLY A 1 157 ? -16.888 -15.449 10.081 1.00 93.12 157 GLY A N 1
ATOM 1200 C CA . GLY A 1 157 ? -16.264 -16.076 8.916 1.00 93.12 157 GLY A CA 1
ATOM 1201 C C . GLY A 1 157 ? -17.218 -16.281 7.736 1.00 93.12 157 GLY A C 1
ATOM 1202 O O . GLY A 1 157 ? -16.867 -16.978 6.780 1.00 93.12 157 GLY A O 1
ATOM 1203 N N . LYS A 1 158 ? -18.421 -15.695 7.770 1.00 96.56 158 LYS A N 1
ATOM 1204 C CA . LYS A 1 158 ? -19.364 -15.756 6.652 1.00 96.56 158 LYS A CA 1
ATOM 1205 C C . LYS A 1 158 ? -18.970 -14.731 5.595 1.00 96.56 158 LYS A C 1
ATOM 1207 O O . LYS A 1 158 ? -18.710 -13.575 5.907 1.00 96.56 158 LYS A O 1
ATOM 1212 N N . GLU A 1 159 ? -18.964 -15.159 4.336 1.00 97.62 159 GLU A N 1
ATOM 1213 C CA . GLU A 1 159 ? -18.685 -14.283 3.198 1.00 97.62 159 GLU A CA 1
ATOM 1214 C C . GLU A 1 159 ? -19.765 -13.205 3.041 1.00 97.62 159 GLU A C 1
ATOM 1216 O O . GLU A 1 159 ? -20.966 -13.498 3.059 1.00 97.62 159 GLU A O 1
ATOM 1221 N N . LEU A 1 160 ? -19.305 -11.964 2.904 1.00 98.00 160 LEU A N 1
ATOM 1222 C CA . LEU A 1 160 ? -20.117 -10.767 2.748 1.00 98.00 160 LEU A CA 1
ATOM 1223 C C . LEU A 1 160 ? -20.394 -10.456 1.273 1.00 98.00 160 LEU A C 1
ATOM 1225 O O . LEU A 1 160 ? -19.681 -10.904 0.368 1.00 98.00 160 LEU A O 1
ATOM 1229 N N . ALA A 1 161 ? -21.448 -9.681 1.025 1.00 97.38 161 ALA A N 1
ATOM 1230 C CA . ALA A 1 161 ? -21.802 -9.227 -0.310 1.00 97.38 161 ALA A CA 1
ATOM 1231 C C . ALA A 1 161 ? -20.848 -8.129 -0.816 1.00 97.38 161 ALA A C 1
ATOM 1233 O O . ALA A 1 161 ? -20.115 -7.484 -0.068 1.00 97.38 161 ALA A O 1
ATOM 1234 N N . THR A 1 162 ? -20.874 -7.897 -2.128 1.00 97.50 162 THR A N 1
ATOM 1235 C CA . THR A 1 162 ? -20.174 -6.772 -2.766 1.00 97.50 162 THR A CA 1
ATOM 1236 C C . THR A 1 162 ? -20.584 -5.444 -2.113 1.00 97.50 162 THR A C 1
ATOM 1238 O O . THR A 1 162 ? -21.766 -5.203 -1.880 1.00 97.50 162 THR A O 1
ATOM 1241 N N . GLY A 1 163 ? -19.601 -4.591 -1.821 1.00 96.62 163 GLY A N 1
ATOM 1242 C CA . GLY A 1 163 ? -19.770 -3.296 -1.155 1.00 96.62 163 GLY A CA 1
ATOM 1243 C C . GLY A 1 163 ? -19.794 -3.353 0.375 1.00 96.62 163 GLY A C 1
ATOM 1244 O O . GLY A 1 163 ? -19.593 -2.322 1.014 1.00 96.62 163 GLY A O 1
ATOM 1245 N N . GLU A 1 164 ? -19.984 -4.528 0.980 1.00 97.19 164 GLU A N 1
ATOM 1246 C CA . GLU A 1 164 ? -19.918 -4.679 2.434 1.00 97.19 164 GLU A CA 1
ATOM 1247 C C . GLU A 1 164 ? -18.463 -4.746 2.914 1.00 97.19 164 GLU A C 1
ATOM 1249 O O . GLU A 1 164 ? -17.589 -5.324 2.261 1.00 97.19 164 GLU A O 1
ATOM 1254 N N . VAL A 1 165 ? -18.204 -4.140 4.074 1.00 96.56 165 VAL A N 1
ATOM 1255 C CA . VAL A 1 165 ? -16.877 -4.131 4.690 1.00 96.56 165 VAL A CA 1
ATOM 1256 C C . VAL A 1 165 ? -16.726 -5.327 5.622 1.00 96.56 165 VAL A C 1
ATOM 1258 O O . VAL A 1 165 ? -17.523 -5.502 6.542 1.00 96.56 165 VAL A O 1
ATOM 1261 N N . GLY A 1 166 ? -15.653 -6.089 5.439 1.00 97.31 166 GLY A N 1
ATOM 1262 C CA . GLY A 1 166 ? -15.275 -7.198 6.309 1.00 97.31 166 GLY A CA 1
ATOM 1263 C C . GLY A 1 166 ? -13.779 -7.476 6.267 1.00 97.31 166 GLY A C 1
ATOM 1264 O O . GLY A 1 166 ? -13.007 -6.735 5.661 1.00 97.31 166 GLY A O 1
ATOM 1265 N N . GLU A 1 167 ? -13.360 -8.538 6.940 1.00 97.75 167 GLU A N 1
ATOM 1266 C CA . GLU A 1 167 ? -11.963 -8.954 6.967 1.00 97.75 167 GLU A CA 1
ATOM 1267 C C . GLU A 1 167 ? -11.589 -9.645 5.650 1.00 97.75 167 GLU A C 1
ATOM 1269 O O . GLU A 1 167 ? -12.294 -10.547 5.191 1.00 97.75 167 GLU A O 1
ATOM 1274 N N . LEU A 1 168 ? -10.467 -9.242 5.047 1.00 98.38 168 LEU A N 1
ATOM 1275 C CA . LEU A 1 168 ? -9.882 -9.951 3.917 1.00 98.38 168 LEU A CA 1
ATOM 1276 C C . LEU A 1 168 ? -9.270 -11.254 4.427 1.00 98.38 168 LEU A C 1
ATOM 1278 O O . LEU A 1 168 ? -8.336 -11.241 5.233 1.00 98.38 168 LEU A O 1
ATOM 1282 N N . ILE A 1 169 ? -9.753 -12.380 3.918 1.00 98.44 169 I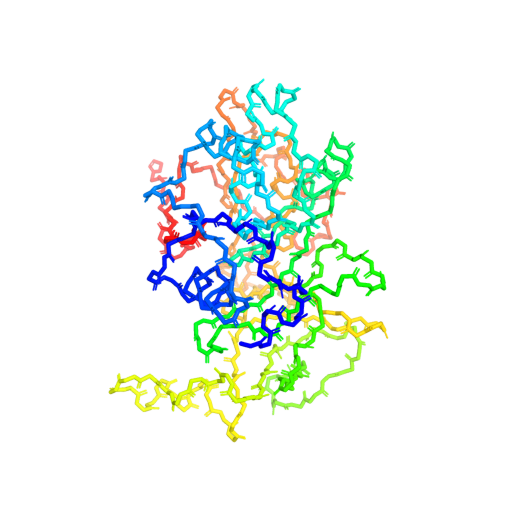LE A N 1
ATOM 1283 C CA . ILE A 1 169 ? -9.112 -13.679 4.111 1.00 98.44 169 ILE A CA 1
ATOM 1284 C C . ILE A 1 169 ? -8.654 -14.225 2.769 1.00 98.44 169 ILE A C 1
ATOM 1286 O O . ILE A 1 169 ? -9.296 -13.988 1.744 1.00 98.44 169 ILE A O 1
ATOM 1290 N N . LEU A 1 170 ? -7.555 -14.974 2.769 1.00 98.44 170 LEU A N 1
ATOM 1291 C CA . LEU A 1 170 ? -7.037 -15.577 1.547 1.00 98.44 170 LEU A CA 1
ATOM 1292 C C . LEU A 1 170 ? -6.642 -17.035 1.715 1.00 98.44 170 LEU A C 1
ATOM 1294 O O . LEU A 1 170 ? -6.291 -17.484 2.803 1.00 98.44 170 LEU A O 1
ATOM 1298 N N . LYS A 1 171 ? -6.650 -17.763 0.607 1.00 98.12 171 LYS A N 1
ATOM 1299 C CA . LYS A 1 171 ? -6.181 -19.140 0.519 1.00 98.12 171 LYS A CA 1
ATOM 1300 C C . LYS A 1 171 ? -5.416 -19.312 -0.780 1.00 98.12 171 LYS A C 1
ATOM 1302 O O . LYS A 1 171 ? -5.865 -18.879 -1.834 1.00 98.12 171 LYS A O 1
ATOM 1307 N N . GLY A 1 172 ? -4.249 -19.933 -0.714 1.00 96.75 172 GLY A N 1
ATOM 1308 C CA . GLY A 1 172 ? -3.414 -20.102 -1.893 1.00 96.75 172 GLY A CA 1
ATOM 1309 C C . GLY A 1 172 ? -2.097 -20.802 -1.580 1.00 96.75 172 GLY A C 1
ATOM 1310 O O . GLY A 1 172 ? -1.734 -20.962 -0.412 1.00 96.75 172 GLY A O 1
ATOM 1311 N N . PRO A 1 173 ? -1.354 -21.217 -2.617 1.00 95.38 173 PRO A N 1
ATOM 1312 C CA . PRO A 1 173 ? -0.079 -21.916 -2.464 1.00 95.38 173 PRO A CA 1
ATOM 1313 C C . PRO A 1 173 ? 1.043 -21.019 -1.914 1.00 95.38 173 PRO A C 1
ATOM 1315 O O . PRO A 1 173 ? 2.105 -21.511 -1.546 1.00 95.38 173 PRO A O 1
ATOM 1318 N N . ASN A 1 174 ? 0.822 -19.706 -1.894 1.00 95.00 174 ASN A N 1
ATOM 1319 C CA . ASN A 1 174 ? 1.727 -18.682 -1.383 1.00 95.00 174 ASN A CA 1
ATOM 1320 C C . ASN A 1 174 ? 1.600 -18.457 0.134 1.00 95.00 174 ASN A C 1
ATOM 1322 O O . ASN A 1 174 ? 2.470 -17.818 0.723 1.00 95.00 174 ASN A O 1
ATOM 1326 N N . VAL A 1 175 ? 0.542 -18.971 0.767 1.00 97.19 175 VAL A N 1
ATOM 1327 C CA . VAL A 1 175 ? 0.328 -18.840 2.212 1.00 97.19 175 VAL A CA 1
ATOM 1328 C C . VAL A 1 175 ? 1.397 -19.624 2.979 1.00 97.19 175 VAL A C 1
ATOM 1330 O O . VAL A 1 175 ? 1.756 -20.749 2.625 1.00 97.19 175 VAL A O 1
ATOM 1333 N N . MET A 1 176 ? 1.928 -19.016 4.040 1.00 96.62 176 MET A N 1
ATOM 1334 C CA . MET A 1 176 ? 2.939 -19.614 4.903 1.00 96.62 176 MET A CA 1
ATOM 1335 C C . MET A 1 176 ? 2.467 -20.935 5.524 1.00 96.62 176 MET A C 1
ATOM 1337 O O . MET A 1 176 ? 1.279 -21.185 5.705 1.00 96.62 176 MET A O 1
ATOM 1341 N N . LYS A 1 177 ? 3.421 -21.759 5.966 1.00 96.06 177 LYS A N 1
ATOM 1342 C CA . LYS A 1 177 ? 3.115 -22.962 6.761 1.00 96.06 177 LYS A CA 1
ATOM 1343 C C . LYS A 1 177 ? 2.664 -22.641 8.190 1.00 96.06 177 LYS A C 1
ATOM 1345 O O . LYS A 1 177 ? 2.048 -23.484 8.829 1.00 96.06 177 LYS A O 1
ATOM 1350 N N . GLY A 1 178 ? 3.029 -21.463 8.691 1.00 96.69 178 GLY A N 1
ATOM 1351 C CA . GLY A 1 178 ? 2.803 -21.028 10.063 1.00 96.69 178 GLY A CA 1
ATOM 1352 C C . GLY A 1 178 ? 4.014 -20.319 10.656 1.00 96.69 178 GLY A C 1
ATOM 1353 O O . GLY A 1 178 ? 5.098 -20.294 10.066 1.00 96.69 178 GLY A O 1
ATOM 1354 N N . TYR A 1 179 ? 3.831 -19.757 11.845 1.00 97.75 179 TYR A N 1
ATOM 1355 C CA . TYR A 1 179 ? 4.894 -19.100 12.591 1.00 97.75 179 TYR A CA 1
ATOM 1356 C C . TYR A 1 179 ? 5.796 -20.132 13.280 1.00 97.75 179 TYR A C 1
ATOM 1358 O O . TYR A 1 179 ? 5.336 -21.018 14.006 1.00 97.75 179 TYR A O 1
ATOM 1366 N N . TYR A 1 180 ? 7.109 -19.999 13.081 1.00 97.69 180 TYR A N 1
ATOM 1367 C CA . TYR A 1 180 ? 8.099 -20.905 13.663 1.00 97.69 180 TYR A CA 1
ATOM 1368 C C . TYR A 1 180 ? 8.007 -20.931 15.197 1.00 97.69 180 TYR A C 1
ATOM 1370 O O . TYR A 1 180 ? 8.066 -19.884 15.841 1.00 97.69 180 TYR A O 1
ATOM 1378 N N . ASN A 1 181 ? 7.869 -22.130 15.775 1.00 97.06 181 ASN A N 1
ATOM 1379 C CA . ASN A 1 181 ? 7.699 -22.366 17.215 1.00 97.06 181 ASN A CA 1
ATOM 1380 C C . ASN A 1 181 ? 6.546 -21.579 17.873 1.00 97.06 181 ASN A C 1
ATOM 1382 O O . ASN A 1 181 ? 6.586 -21.322 19.075 1.00 97.06 181 ASN A O 1
ATOM 1386 N N . LYS A 1 182 ? 5.514 -21.203 17.106 1.00 97.62 182 LYS A N 1
ATOM 1387 C CA . LYS A 1 182 ? 4.321 -20.503 17.611 1.00 97.62 182 LYS A CA 1
ATOM 1388 C C . LYS A 1 182 ? 3.031 -21.107 17.029 1.00 97.62 182 LYS A C 1
ATOM 1390 O O . LYS A 1 182 ? 2.362 -20.457 16.221 1.00 97.62 182 LYS A O 1
ATOM 1395 N N . PRO A 1 183 ? 2.675 -22.351 17.402 1.00 96.94 183 PRO A N 1
ATOM 1396 C CA . PRO A 1 183 ? 1.466 -23.006 16.898 1.00 96.94 183 PRO A CA 1
ATOM 1397 C C . PRO A 1 183 ? 0.188 -22.243 17.274 1.00 96.94 183 PRO A C 1
ATOM 1399 O O . PRO A 1 183 ? -0.655 -22.038 16.413 1.00 96.94 183 PRO A O 1
ATOM 1402 N N . GLU A 1 184 ? 0.091 -21.709 18.496 1.00 96.81 184 GLU A N 1
ATOM 1403 C CA . GLU A 1 184 ? -1.092 -20.953 18.942 1.00 96.81 184 GLU A CA 1
ATOM 1404 C C . GLU A 1 184 ? -1.321 -19.676 18.116 1.00 96.81 184 GLU A C 1
ATOM 1406 O O . GLU A 1 184 ? -2.437 -19.402 17.686 1.00 96.81 184 GLU A O 1
ATOM 1411 N N . GLU A 1 185 ? -0.264 -18.907 17.826 1.00 95.94 185 GLU A N 1
ATOM 1412 C CA . GLU A 1 185 ? -0.376 -17.734 16.942 1.00 95.94 185 GLU A CA 1
ATOM 1413 C C . GLU A 1 185 ? -0.697 -18.136 15.500 1.00 95.94 185 GLU A C 1
ATOM 1415 O O . GLU A 1 185 ? -1.389 -17.411 14.790 1.00 95.94 185 GLU A O 1
ATOM 1420 N N . THR A 1 186 ? -0.217 -19.305 15.071 1.00 97.25 186 THR A N 1
ATOM 1421 C CA . THR A 1 186 ? -0.518 -19.850 13.746 1.00 97.25 186 THR A CA 1
ATOM 1422 C C . THR A 1 186 ? -2.001 -20.183 13.625 1.00 97.25 186 THR A C 1
ATOM 1424 O O . THR A 1 186 ? -2.628 -19.762 12.662 1.00 97.25 186 THR A O 1
ATOM 1427 N N . GLU A 1 187 ? -2.583 -20.871 14.607 1.00 96.06 187 GLU A N 1
ATOM 1428 C CA . GLU A 1 187 ? -4.003 -21.254 14.620 1.00 96.06 187 GLU A CA 1
ATOM 1429 C C . GLU A 1 187 ? -4.949 -20.044 14.700 1.00 96.06 187 GLU A C 1
ATOM 1431 O O . GLU A 1 187 ? -6.071 -20.093 14.191 1.00 96.06 187 GLU A O 1
ATOM 1436 N N . LYS A 1 188 ? -4.500 -18.922 15.283 1.00 94.38 188 LYS A N 1
ATOM 1437 C CA . LYS A 1 188 ? -5.278 -17.671 15.299 1.00 94.38 188 LYS A CA 1
ATOM 1438 C C . LYS A 1 188 ? -5.500 -17.099 13.901 1.00 94.38 188 LYS A C 1
ATOM 1440 O O . LYS A 1 188 ? -6.580 -16.561 13.645 1.00 94.38 188 LYS A O 1
ATOM 1445 N N . VAL A 1 189 ? -4.500 -17.201 13.022 1.00 96.31 189 VAL A N 1
ATOM 1446 C CA . VAL A 1 189 ? -4.527 -16.581 11.687 1.00 96.31 189 VAL A CA 1
ATOM 1447 C C . VAL A 1 189 ? -4.755 -17.583 10.558 1.00 96.31 189 VAL A C 1
ATOM 1449 O O . VAL A 1 189 ? -5.313 -17.200 9.541 1.00 96.31 189 VAL A O 1
ATOM 1452 N N . LEU A 1 190 ? -4.391 -18.858 10.713 1.00 97.38 190 LEU A N 1
ATOM 1453 C CA . LEU A 1 190 ? -4.622 -19.919 9.729 1.00 97.38 190 LEU A CA 1
ATOM 1454 C C . LEU A 1 190 ? -5.738 -20.855 10.196 1.00 97.38 190 LEU A C 1
ATOM 1456 O O . LEU A 1 190 ? -5.540 -21.683 11.082 1.00 97.38 190 LEU A O 1
ATOM 1460 N N . LYS A 1 191 ? -6.901 -20.766 9.545 1.00 95.75 191 LYS A N 1
ATOM 1461 C CA . LYS A 1 191 ? -8.087 -21.579 9.851 1.00 95.75 191 LYS A CA 1
ATOM 1462 C C . LYS A 1 191 ? -8.555 -22.286 8.588 1.00 95.75 191 LYS A C 1
ATOM 1464 O O . LYS A 1 191 ? -8.891 -21.637 7.605 1.00 95.75 191 LYS A O 1
ATOM 1469 N N . GLU A 1 192 ? -8.539 -23.618 8.586 1.00 91.75 192 GLU A N 1
ATOM 1470 C CA . GLU A 1 192 ? -9.001 -24.436 7.445 1.00 91.75 192 GLU A CA 1
ATOM 1471 C C . GLU A 1 192 ? -8.323 -24.080 6.096 1.00 91.75 192 GLU A C 1
ATOM 1473 O O . GLU A 1 192 ? -8.900 -24.179 5.005 1.00 91.75 192 GLU A O 1
ATOM 1478 N N . GLY A 1 193 ? -7.056 -23.655 6.168 1.00 92.00 193 GLY A N 1
ATOM 1479 C CA . GLY A 1 193 ? -6.258 -23.212 5.021 1.00 92.00 193 GLY A CA 1
ATOM 1480 C C . GLY A 1 193 ? -6.503 -21.764 4.583 1.00 92.00 193 GLY A C 1
ATOM 1481 O O . GLY A 1 193 ? -5.876 -21.334 3.620 1.00 92.00 193 GLY A O 1
ATOM 1482 N N . TRP A 1 194 ? -7.374 -21.023 5.271 1.00 97.88 194 TRP A N 1
ATOM 1483 C CA . TRP A 1 194 ? -7.569 -19.587 5.085 1.00 97.88 194 TRP A CA 1
ATOM 1484 C C . TRP A 1 194 ? -6.703 -18.787 6.055 1.00 97.88 194 TRP A C 1
ATOM 1486 O O . TRP A 1 194 ? -6.735 -19.023 7.262 1.00 97.88 194 TRP A O 1
ATOM 1496 N N . LEU A 1 195 ? -5.960 -17.824 5.521 1.00 98.25 195 LEU A N 1
ATOM 1497 C CA . LEU A 1 195 ? -5.208 -16.822 6.258 1.00 98.25 195 LEU A CA 1
ATOM 1498 C C . LEU A 1 195 ? -6.083 -15.593 6.511 1.00 98.25 195 LEU A C 1
ATOM 1500 O O . LEU A 1 195 ? -6.512 -14.930 5.569 1.00 98.25 195 LEU A O 1
ATOM 1504 N N . TYR A 1 196 ? -6.306 -15.299 7.785 1.00 97.94 196 TYR A N 1
ATOM 1505 C CA . TYR A 1 196 ? -6.984 -14.118 8.302 1.00 97.94 196 TYR A CA 1
ATOM 1506 C C . TYR A 1 196 ? -5.969 -12.988 8.451 1.00 97.94 196 TYR A C 1
ATOM 1508 O O . TYR A 1 196 ? -5.009 -13.101 9.214 1.00 97.94 196 TYR A O 1
ATOM 1516 N N . THR A 1 197 ? -6.147 -11.922 7.674 1.00 96.44 197 THR A N 1
ATOM 1517 C CA . THR A 1 197 ? -5.133 -10.864 7.532 1.00 96.44 197 THR A CA 1
ATOM 1518 C C . THR A 1 197 ? -5.242 -9.774 8.595 1.00 96.44 197 THR A C 1
ATOM 1520 O O . THR A 1 197 ? -4.280 -9.037 8.846 1.00 96.44 197 THR A O 1
ATOM 1523 N N . GLY A 1 198 ? -6.418 -9.638 9.214 1.00 94.81 198 GLY A N 1
ATOM 1524 C CA . GLY A 1 198 ? -6.781 -8.479 10.016 1.00 94.81 198 GLY A CA 1
ATOM 1525 C C . GLY A 1 198 ? -6.908 -7.176 9.217 1.00 94.81 198 GLY A C 1
ATOM 1526 O O . GLY A 1 198 ? -7.036 -6.122 9.842 1.00 94.81 198 GLY A O 1
ATOM 1527 N N . ASP A 1 199 ? -6.853 -7.210 7.881 1.00 94.94 199 ASP A N 1
ATOM 1528 C CA . ASP A 1 199 ? -7.125 -6.061 7.016 1.00 94.94 199 ASP A CA 1
ATOM 1529 C C . ASP A 1 199 ? -8.611 -6.007 6.673 1.00 94.94 199 ASP A C 1
ATOM 1531 O O . ASP A 1 199 ? -9.206 -6.990 6.235 1.00 94.94 199 ASP A O 1
ATOM 1535 N N . MET A 1 200 ? -9.210 -4.839 6.878 1.00 95.62 200 MET A N 1
ATOM 1536 C CA . MET A 1 200 ? -10.620 -4.589 6.618 1.00 95.62 200 MET A CA 1
ATOM 1537 C C . MET A 1 200 ? -10.763 -3.996 5.226 1.00 95.62 200 MET A C 1
ATOM 1539 O O . MET A 1 200 ? -10.136 -2.978 4.911 1.00 95.62 200 MET A O 1
ATOM 1543 N N . VAL A 1 201 ? -11.579 -4.635 4.396 1.00 97.19 201 VAL A N 1
ATOM 1544 C CA . VAL A 1 201 ? -11.742 -4.303 2.982 1.00 97.19 201 VAL A CA 1
ATOM 1545 C C . VAL A 1 201 ? -13.205 -4.363 2.564 1.00 97.19 201 VAL A C 1
ATOM 1547 O O . VAL A 1 201 ? -14.013 -5.022 3.214 1.00 97.19 201 VAL A O 1
ATOM 1550 N N . TYR A 1 202 ? -13.524 -3.742 1.433 1.00 97.38 202 TYR A N 1
ATOM 1551 C CA . TYR A 1 202 ? -14.700 -4.099 0.639 1.00 97.38 202 TYR A CA 1
ATOM 1552 C C . TYR A 1 202 ? -14.273 -4.479 -0.782 1.00 97.38 202 TYR A C 1
ATOM 1554 O O . TYR A 1 202 ? -13.199 -4.088 -1.250 1.00 97.38 202 TYR A O 1
ATOM 1562 N N . ARG A 1 203 ? -15.126 -5.248 -1.463 1.00 98.00 203 ARG A N 1
ATOM 1563 C CA . ARG A 1 203 ? -14.995 -5.576 -2.888 1.00 98.00 203 ARG A CA 1
ATOM 1564 C C . ARG A 1 203 ? -16.042 -4.801 -3.673 1.00 98.00 203 ARG A C 1
ATOM 1566 O O . ARG A 1 203 ? -17.211 -4.844 -3.297 1.00 98.00 203 ARG A O 1
ATOM 1573 N N . ASP A 1 204 ? -15.643 -4.120 -4.738 1.00 97.31 204 ASP A N 1
ATOM 1574 C CA . ASP A 1 204 ? -16.578 -3.419 -5.618 1.00 97.31 204 ASP A CA 1
ATOM 1575 C C . ASP A 1 204 ? -17.197 -4.328 -6.694 1.00 97.31 204 ASP A C 1
ATOM 1577 O O . ASP A 1 204 ? -16.915 -5.527 -6.768 1.00 97.31 204 ASP A O 1
ATOM 1581 N N . GLU A 1 205 ? -18.087 -3.760 -7.510 1.00 96.38 205 GLU A N 1
ATOM 1582 C CA . GLU A 1 205 ? -18.847 -4.488 -8.536 1.00 96.38 205 GLU A CA 1
ATOM 1583 C C . GLU A 1 205 ? -17.968 -5.095 -9.641 1.00 96.38 205 GLU A C 1
ATOM 1585 O O . GLU A 1 205 ? -18.329 -6.133 -10.193 1.00 96.38 205 GLU A O 1
ATOM 1590 N N . ASP A 1 206 ? -16.791 -4.517 -9.907 1.00 95.00 206 ASP A N 1
ATOM 1591 C CA . ASP A 1 206 ? -15.830 -5.045 -10.886 1.00 95.00 206 ASP A CA 1
ATOM 1592 C C . ASP A 1 206 ? -14.834 -6.034 -10.248 1.00 95.00 206 ASP A C 1
ATOM 1594 O O . ASP A 1 206 ? -13.904 -6.502 -10.905 1.00 95.00 206 ASP A O 1
ATOM 1598 N N . GLY A 1 207 ? -15.000 -6.349 -8.958 1.00 95.56 207 GLY A N 1
ATOM 1599 C CA . GLY A 1 207 ? -14.159 -7.293 -8.225 1.00 95.56 207 GLY A CA 1
ATOM 1600 C C . GLY A 1 207 ? -12.870 -6.700 -7.653 1.00 95.56 207 GLY A C 1
ATOM 1601 O O . GLY A 1 207 ? -12.022 -7.462 -7.187 1.00 95.56 207 GLY A O 1
ATOM 1602 N N . TYR A 1 208 ? -12.711 -5.374 -7.665 1.00 97.62 208 TYR A N 1
ATOM 1603 C CA . TYR A 1 208 ? -11.541 -4.699 -7.106 1.00 97.62 208 TYR A CA 1
ATOM 1604 C C . TYR A 1 208 ? -11.705 -4.523 -5.598 1.00 97.62 208 TYR A C 1
ATOM 1606 O O . TYR A 1 208 ? -12.795 -4.233 -5.100 1.00 97.62 208 TYR A O 1
ATOM 1614 N N . PHE A 1 209 ? -10.610 -4.696 -4.867 1.00 97.75 209 PHE A N 1
ATOM 1615 C CA . PHE A 1 209 ? -10.592 -4.608 -3.414 1.00 97.75 209 PHE A CA 1
ATOM 1616 C C . PHE A 1 209 ? -10.033 -3.263 -2.953 1.00 97.75 209 PHE A C 1
ATOM 1618 O O . PHE A 1 209 ? -9.078 -2.734 -3.525 1.00 97.75 209 PHE A O 1
ATOM 1625 N N . PHE A 1 210 ? -10.605 -2.735 -1.875 1.00 95.25 210 PHE A N 1
ATOM 1626 C CA . PHE A 1 210 ? -10.203 -1.470 -1.265 1.00 95.25 210 PHE A CA 1
ATOM 1627 C C . PHE A 1 210 ? -10.018 -1.670 0.229 1.00 95.25 210 PHE A C 1
ATOM 1629 O O . PHE A 1 210 ? -10.929 -2.142 0.907 1.00 95.25 210 PHE A O 1
ATOM 1636 N N . ILE A 1 211 ? -8.846 -1.301 0.745 1.00 91.94 211 ILE A N 1
ATOM 1637 C CA . ILE A 1 211 ? -8.572 -1.353 2.181 1.00 91.94 211 ILE A CA 1
ATOM 1638 C C . ILE A 1 211 ? -9.175 -0.122 2.841 1.00 91.94 211 ILE A C 1
ATOM 1640 O O . ILE A 1 211 ? -8.827 1.001 2.485 1.00 91.94 211 ILE A O 1
ATOM 1644 N N . VAL A 1 212 ? -10.005 -0.344 3.854 1.00 90.31 212 VAL A N 1
ATOM 1645 C CA . VAL A 1 212 ? -10.561 0.726 4.688 1.00 90.31 212 VAL A CA 1
ATOM 1646 C C . VAL A 1 212 ? -9.867 0.830 6.041 1.00 90.31 212 VAL A C 1
ATOM 1648 O O . VAL A 1 212 ? -9.893 1.892 6.644 1.00 90.31 212 VAL A O 1
ATOM 1651 N N . GLY A 1 213 ? -9.182 -0.216 6.515 1.00 88.25 213 GLY A N 1
ATOM 1652 C CA . GLY A 1 213 ? -8.418 -0.137 7.760 1.00 88.25 213 GLY A CA 1
ATOM 1653 C C . GLY A 1 213 ? -7.897 -1.478 8.263 1.00 88.25 213 GLY A C 1
ATOM 1654 O O . GLY A 1 213 ? -7.856 -2.461 7.530 1.00 88.25 213 GLY A O 1
ATOM 1655 N N . ARG A 1 214 ? -7.506 -1.511 9.539 1.00 89.38 214 ARG A N 1
ATOM 1656 C CA . ARG A 1 214 ? -7.097 -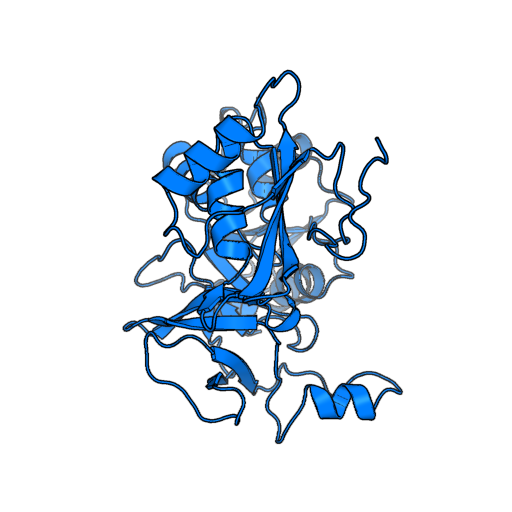2.722 10.264 1.00 89.38 214 ARG A CA 1
ATOM 1657 C C . ARG A 1 214 ? -8.138 -3.056 11.320 1.00 89.38 214 ARG A C 1
ATOM 1659 O O . ARG A 1 214 ? -8.596 -2.167 12.029 1.00 89.38 214 ARG A O 1
ATOM 1666 N N . LYS A 1 215 ? -8.437 -4.342 11.488 1.00 87.81 215 LYS A N 1
ATOM 1667 C CA . LYS A 1 215 ? -9.385 -4.847 12.491 1.00 87.81 215 LYS A CA 1
ATOM 1668 C C . LYS A 1 215 ? -9.005 -4.429 13.911 1.00 87.81 215 LYS A C 1
ATOM 1670 O O . LYS A 1 215 ? -9.864 -4.041 14.685 1.00 87.81 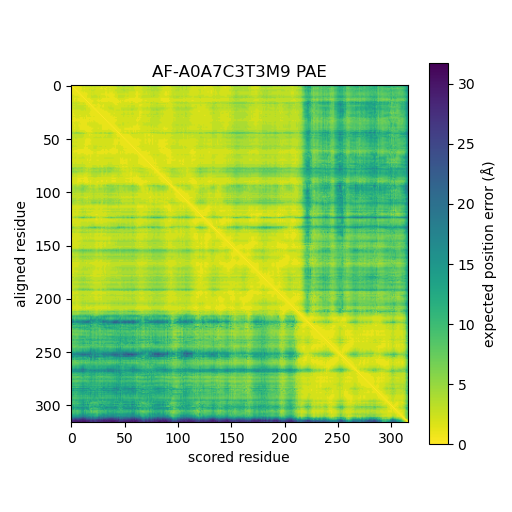215 LYS A O 1
ATOM 1675 N N . LYS A 1 216 ? -7.707 -4.469 14.231 1.00 86.56 216 LYS A N 1
ATOM 1676 C CA . LYS A 1 216 ? -7.179 -4.076 15.548 1.00 86.56 216 LYS A CA 1
ATOM 1677 C C . LYS A 1 216 ? -7.247 -2.570 15.834 1.00 86.56 216 LYS A C 1
ATOM 1679 O O . LYS A 1 216 ? -7.171 -2.191 16.992 1.00 86.56 216 LYS A O 1
ATOM 1684 N N . ASP A 1 217 ? -7.362 -1.746 14.791 1.00 87.06 217 ASP A N 1
ATOM 1685 C CA . ASP A 1 217 ? -7.407 -0.286 14.912 1.00 87.06 217 ASP A CA 1
ATOM 1686 C C . ASP A 1 217 ? -8.853 0.235 14.812 1.00 87.06 217 ASP A C 1
ATOM 1688 O O . ASP A 1 217 ? -9.069 1.442 14.850 1.00 87.06 217 ASP A O 1
ATOM 1692 N N . LEU A 1 218 ? -9.841 -0.647 14.614 1.00 88.44 218 LEU A N 1
ATOM 1693 C CA . LEU A 1 218 ? -11.243 -0.267 14.478 1.00 88.44 218 LEU A CA 1
ATOM 1694 C C . LEU A 1 218 ? -11.718 0.452 15.743 1.00 88.44 218 LEU A C 1
ATOM 1696 O O . LEU A 1 218 ? -11.646 -0.112 16.829 1.00 88.44 218 LEU A O 1
ATOM 1700 N N . ILE A 1 219 ? -12.251 1.662 15.571 1.00 90.12 219 ILE A N 1
ATOM 1701 C CA . ILE A 1 219 ? -12.869 2.433 16.649 1.00 90.12 219 ILE A CA 1
ATOM 1702 C C . ILE A 1 219 ? -14.373 2.173 16.607 1.00 90.12 219 ILE A C 1
ATOM 1704 O O . ILE A 1 219 ? -15.017 2.409 15.581 1.00 90.12 219 ILE A O 1
ATOM 1708 N N . ILE A 1 220 ? -14.947 1.722 17.718 1.00 86.06 220 ILE A N 1
ATOM 1709 C CA . ILE A 1 220 ? -16.386 1.504 17.872 1.00 86.06 220 ILE A CA 1
ATOM 1710 C C . ILE A 1 220 ? -16.960 2.622 18.740 1.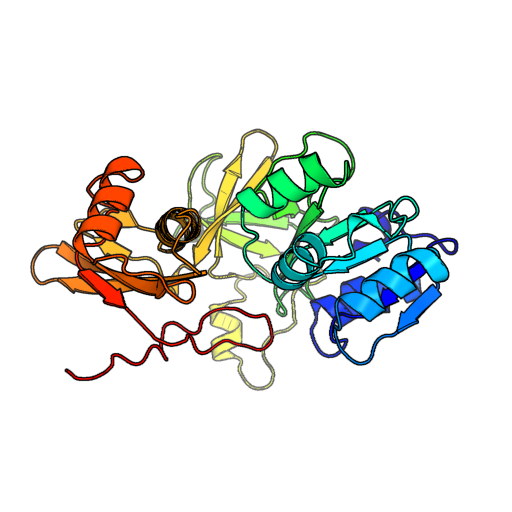00 86.06 220 ILE A C 1
ATOM 1712 O O . ILE A 1 220 ? -16.916 2.590 19.971 1.00 86.06 220 ILE A O 1
ATOM 1716 N N . ARG A 1 221 ? -17.553 3.620 18.081 1.00 87.50 221 ARG A N 1
ATOM 1717 C CA . ARG A 1 221 ? -18.133 4.799 18.734 1.00 87.50 221 ARG A CA 1
ATOM 1718 C C . ARG A 1 221 ? -19.646 4.786 18.611 1.00 87.50 221 ARG A C 1
ATOM 1720 O O . ARG A 1 221 ? -20.188 4.964 17.525 1.00 87.50 221 ARG A O 1
ATOM 1727 N N . GLY A 1 222 ? -20.349 4.592 19.723 1.00 80.50 222 GLY A N 1
ATOM 1728 C CA . GLY A 1 222 ? -21.815 4.626 19.758 1.00 80.50 222 GLY A CA 1
ATOM 1729 C C . GLY A 1 222 ? -22.474 3.604 18.822 1.00 80.50 222 GLY A C 1
ATOM 1730 O O . GLY A 1 222 ? -23.553 3.867 18.302 1.00 80.50 222 GLY A O 1
ATOM 1731 N N . GLY A 1 223 ? -21.806 2.471 18.575 1.00 76.50 223 GLY A N 1
ATOM 1732 C CA . GLY A 1 223 ? -22.250 1.430 17.641 1.00 76.50 223 GLY A CA 1
ATOM 1733 C C . GLY A 1 223 ? -21.831 1.640 16.182 1.00 76.50 223 GLY A C 1
ATOM 1734 O O . GLY A 1 223 ? -22.160 0.806 15.343 1.00 76.50 223 GLY A O 1
ATOM 1735 N N . PHE A 1 224 ? -21.100 2.713 15.864 1.00 83.31 224 PHE A N 1
ATOM 1736 C CA . PHE A 1 224 ? -20.539 2.939 14.534 1.00 83.31 224 PHE A CA 1
ATOM 1737 C C . PHE A 1 224 ? -19.105 2.428 14.444 1.00 83.31 224 PHE A C 1
ATOM 1739 O O . PHE A 1 224 ? -18.263 2.775 15.272 1.00 83.31 224 PHE A O 1
ATOM 1746 N N . ASN A 1 225 ? -18.834 1.671 13.382 1.00 86.25 225 ASN A N 1
ATOM 1747 C CA . ASN A 1 225 ? -17.491 1.269 12.992 1.00 86.25 225 ASN A CA 1
ATOM 1748 C C . ASN A 1 225 ? -16.794 2.437 12.292 1.00 86.25 225 ASN A C 1
ATOM 1750 O O . ASN A 1 225 ? -17.210 2.870 11.215 1.00 86.25 225 ASN A O 1
ATOM 1754 N N . ILE A 1 226 ? -15.734 2.942 12.909 1.00 90.12 226 ILE A N 1
ATOM 1755 C CA . ILE A 1 226 ? -14.917 4.031 12.391 1.00 90.12 226 ILE A CA 1
ATOM 1756 C C . ILE A 1 226 ? -13.533 3.471 12.104 1.00 90.12 226 ILE A C 1
ATOM 1758 O O . ILE A 1 226 ? -12.818 3.039 13.007 1.00 90.12 226 ILE A O 1
ATOM 1762 N N . TYR A 1 227 ? -13.147 3.494 10.833 1.00 91.00 227 TYR A N 1
ATOM 1763 C CA . TYR A 1 227 ? -11.820 3.076 10.413 1.00 91.00 227 TYR A CA 1
ATOM 1764 C C . TYR A 1 227 ? -10.874 4.282 10.449 1.00 91.00 227 TYR A C 1
ATOM 1766 O O . TYR A 1 227 ? -11.058 5.208 9.656 1.00 91.00 227 TYR A O 1
ATOM 1774 N N . PRO A 1 228 ? -9.849 4.294 11.324 1.00 92.38 228 PRO A N 1
ATOM 1775 C CA . PRO A 1 228 ? -8.975 5.457 11.493 1.00 92.38 228 PRO A CA 1
ATOM 1776 C C . PRO A 1 228 ? -8.322 5.946 10.205 1.00 92.38 228 PRO A C 1
ATOM 1778 O O . PRO A 1 228 ? -8.135 7.144 10.028 1.00 92.38 228 PRO A O 1
ATOM 1781 N N . ARG A 1 229 ? -8.015 5.018 9.292 1.00 88.81 229 ARG A N 1
ATOM 1782 C CA . ARG A 1 229 ? -7.361 5.313 8.018 1.00 88.81 229 ARG A CA 1
ATOM 1783 C C . ARG A 1 229 ? -8.136 6.327 7.176 1.00 88.81 229 ARG A C 1
ATOM 1785 O O . ARG A 1 229 ? -7.520 7.192 6.572 1.00 88.81 229 ARG A O 1
ATOM 1792 N N . GLU A 1 230 ? -9.465 6.259 7.162 1.00 89.19 230 GLU A N 1
ATOM 1793 C CA . GLU A 1 230 ? -10.296 7.217 6.419 1.00 89.19 230 GLU A CA 1
ATOM 1794 C C . GLU A 1 230 ? -10.102 8.651 6.937 1.00 89.19 230 GLU A C 1
ATOM 1796 O O . GLU A 1 230 ? -10.018 9.602 6.166 1.00 89.19 230 GLU A O 1
ATOM 1801 N N . ILE A 1 231 ? -9.968 8.798 8.254 1.00 94.38 231 ILE A N 1
ATOM 1802 C CA . ILE A 1 231 ? -9.753 10.088 8.912 1.00 94.38 231 ILE A CA 1
ATOM 1803 C C . ILE A 1 231 ? -8.306 10.553 8.697 1.00 94.38 231 ILE A C 1
ATOM 1805 O O . ILE A 1 231 ? -8.065 11.728 8.436 1.00 94.38 231 ILE A O 1
ATOM 1809 N N . GLU A 1 232 ? -7.340 9.635 8.768 1.00 93.75 232 GLU A N 1
ATOM 1810 C CA . GLU A 1 232 ? -5.925 9.907 8.484 1.00 93.75 232 GLU A CA 1
ATOM 1811 C C . GLU A 1 232 ? -5.719 10.404 7.048 1.00 93.75 232 GLU A C 1
ATOM 1813 O O . GLU A 1 232 ? -4.988 11.369 6.841 1.00 93.75 232 GLU A O 1
ATOM 1818 N N . GLU A 1 233 ? -6.385 9.798 6.061 1.00 90.25 233 GLU A N 1
ATOM 1819 C CA . GLU A 1 233 ? -6.320 10.223 4.658 1.00 90.25 233 GLU A CA 1
ATOM 1820 C C . GLU A 1 233 ? -6.880 11.639 4.465 1.00 90.25 233 GLU A C 1
ATOM 1822 O O . GLU A 1 233 ? -6.263 12.451 3.768 1.00 90.25 233 GLU A O 1
ATOM 1827 N N . VAL A 1 234 ? -7.988 11.978 5.136 1.00 93.44 234 VAL A N 1
ATOM 1828 C CA . VAL A 1 234 ? -8.503 13.355 5.160 1.00 93.44 234 VAL A CA 1
ATOM 1829 C C . VAL A 1 234 ? -7.477 14.295 5.790 1.00 93.44 234 VAL A C 1
ATOM 1831 O O . VAL A 1 234 ? -7.079 15.268 5.159 1.00 93.44 234 VAL A O 1
ATOM 1834 N N . LEU A 1 235 ? -6.969 13.987 6.986 1.00 95.12 235 LEU A N 1
ATOM 1835 C CA . LEU A 1 235 ? -5.996 14.833 7.685 1.00 95.12 235 LEU A CA 1
ATOM 1836 C C . LEU A 1 235 ? -4.730 15.090 6.854 1.00 95.12 235 LEU A C 1
ATOM 1838 O O . LEU A 1 235 ? -4.272 16.226 6.772 1.00 95.12 235 LEU A O 1
ATOM 1842 N N . VAL A 1 236 ? -4.164 14.062 6.218 1.00 92.19 236 VAL A N 1
ATOM 1843 C CA . VAL A 1 236 ? -2.936 14.193 5.412 1.00 92.19 236 VAL A CA 1
ATOM 1844 C C . VAL A 1 236 ? -3.181 14.965 4.108 1.00 92.19 236 VAL A C 1
ATOM 1846 O O . VAL A 1 236 ? -2.243 15.557 3.577 1.00 92.19 236 VAL A O 1
ATOM 1849 N N . SER A 1 237 ? -4.429 15.044 3.637 1.00 90.56 237 SER A N 1
ATOM 1850 C CA . SER A 1 237 ? -4.815 15.902 2.505 1.00 90.56 237 SER A CA 1
ATOM 1851 C C . SER A 1 237 ? -4.810 17.399 2.861 1.00 90.56 237 SER A C 1
ATOM 1853 O O . SER A 1 237 ? -4.851 18.253 1.974 1.00 90.56 237 SER A O 1
ATOM 1855 N N . HIS A 1 238 ? -4.725 17.758 4.149 1.00 92.88 238 HIS A N 1
ATOM 1856 C CA . HIS A 1 238 ? -4.610 19.153 4.559 1.00 92.88 238 HIS A CA 1
ATOM 1857 C C . HIS A 1 238 ? -3.220 19.724 4.193 1.00 92.88 238 HIS A C 1
ATOM 1859 O O . HIS A 1 238 ? -2.197 19.192 4.639 1.00 92.88 238 HIS A O 1
ATOM 1865 N N . PRO A 1 239 ? -3.121 20.880 3.498 1.00 89.81 239 PRO A N 1
ATOM 1866 C CA . PRO A 1 239 ? -1.851 21.402 2.977 1.00 89.81 239 PRO A CA 1
ATOM 1867 C C . PRO A 1 239 ? -0.757 21.645 4.019 1.00 89.81 239 PRO A C 1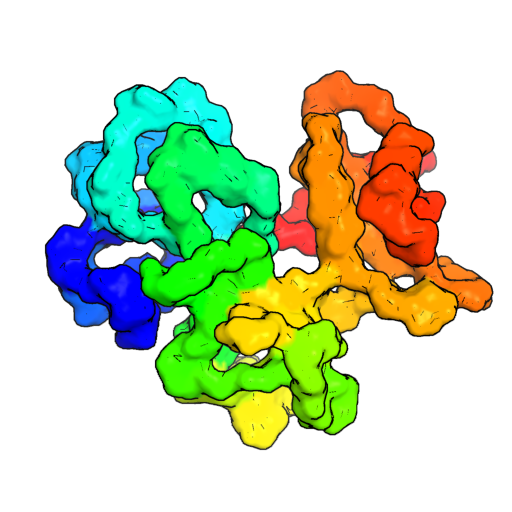
ATOM 1869 O O . PRO A 1 239 ? 0.424 21.669 3.670 1.00 89.81 239 PRO A O 1
ATOM 1872 N N . LEU A 1 240 ? -1.130 21.839 5.284 1.00 94.50 240 LEU A N 1
ATOM 1873 C CA . LEU A 1 240 ? -0.214 22.121 6.394 1.00 94.50 240 LEU A CA 1
ATOM 1874 C C . LEU A 1 240 ? 0.093 20.913 7.295 1.00 94.50 240 LEU A C 1
ATOM 1876 O O . LEU A 1 240 ? 0.889 21.046 8.228 1.00 94.50 240 LEU A O 1
ATOM 1880 N N . ILE A 1 241 ? -0.510 19.751 7.035 1.00 93.88 241 ILE A N 1
ATOM 1881 C CA . ILE A 1 241 ? -0.256 18.512 7.778 1.00 93.88 241 ILE A CA 1
ATOM 1882 C C . ILE A 1 241 ? 0.753 17.672 6.994 1.00 93.88 241 ILE A C 1
ATOM 1884 O O . ILE A 1 241 ? 0.687 17.567 5.774 1.00 93.88 241 ILE A O 1
ATOM 1888 N N . SER A 1 242 ? 1.751 17.134 7.692 1.00 90.44 242 SER A N 1
ATOM 1889 C CA . SER A 1 242 ? 2.759 16.252 7.093 1.00 90.44 242 SER A CA 1
ATOM 1890 C C . SER A 1 242 ? 2.424 14.779 7.297 1.00 90.44 242 SER A C 1
ATOM 1892 O O . SER A 1 242 ? 2.615 13.977 6.390 1.00 90.44 242 SER A O 1
ATOM 1894 N N . GLU A 1 243 ? 1.937 14.426 8.485 1.00 91.69 243 GLU A N 1
ATOM 1895 C CA . GLU A 1 243 ? 1.625 13.060 8.893 1.00 91.69 243 GLU A CA 1
ATOM 1896 C C . GLU A 1 243 ? 0.501 13.113 9.933 1.00 91.69 243 GLU A C 1
ATOM 1898 O O . GLU A 1 243 ? 0.436 14.062 10.721 1.00 91.69 243 GLU A O 1
ATOM 1903 N N . ALA A 1 244 ? -0.352 12.093 9.968 1.00 94.81 244 ALA A N 1
ATOM 1904 C CA . ALA A 1 244 ? -1.398 11.963 10.971 1.00 94.81 244 ALA A CA 1
ATOM 1905 C C . ALA A 1 244 ? -1.575 10.500 11.387 1.00 94.81 244 ALA A C 1
ATOM 1907 O O . ALA A 1 244 ? -1.323 9.589 10.597 1.00 94.81 244 ALA A O 1
ATOM 1908 N N . ALA A 1 245 ? -2.015 10.291 12.624 1.00 95.31 245 ALA A N 1
ATOM 1909 C CA . ALA A 1 245 ? -2.414 8.991 13.145 1.00 95.31 245 ALA A CA 1
ATOM 1910 C C . ALA A 1 245 ? -3.680 9.152 13.984 1.00 95.31 245 ALA A C 1
ATOM 1912 O O . ALA A 1 245 ? -3.771 10.069 14.796 1.00 95.31 245 ALA A O 1
ATOM 1913 N N . VAL A 1 246 ? -4.647 8.262 13.805 1.00 96.19 246 VAL A N 1
ATOM 1914 C CA . VAL A 1 246 ? -5.930 8.307 14.506 1.00 96.19 246 VAL A CA 1
ATOM 1915 C C . VAL A 1 246 ? -6.103 7.036 15.330 1.00 96.19 246 VAL A C 1
ATOM 1917 O O . VAL A 1 246 ? -5.792 5.928 14.875 1.00 96.19 246 VAL A O 1
ATOM 1920 N N . VAL A 1 247 ? -6.573 7.208 16.564 1.00 94.81 247 VAL A N 1
ATOM 1921 C CA . VAL A 1 247 ? -6.799 6.131 17.536 1.00 94.81 247 VAL A CA 1
ATOM 1922 C C . VAL A 1 247 ? -8.149 6.295 18.227 1.00 94.81 247 VAL A C 1
ATOM 1924 O O . VAL A 1 247 ? -8.684 7.404 18.328 1.00 94.81 247 VAL A O 1
ATOM 1927 N N . GLY A 1 248 ? -8.682 5.179 18.719 1.00 92.25 248 GLY A N 1
ATOM 1928 C CA . GLY A 1 248 ? -9.800 5.165 19.652 1.00 92.25 248 GLY A CA 1
ATOM 1929 C C . GLY A 1 248 ? -9.288 5.393 21.066 1.00 92.25 248 GLY A C 1
ATOM 1930 O O . GLY A 1 248 ? -8.296 4.792 21.478 1.00 92.25 248 GLY A O 1
ATOM 1931 N N . ILE A 1 249 ? -9.946 6.277 21.809 1.00 92.75 249 ILE A N 1
ATOM 1932 C CA . ILE A 1 249 ? -9.725 6.438 23.246 1.00 92.75 249 ILE A CA 1
ATOM 1933 C C . ILE A 1 249 ? -10.997 6.080 24.016 1.00 92.75 249 ILE A C 1
ATOM 1935 O O . ILE A 1 249 ? -12.094 6.329 23.513 1.00 92.75 249 ILE A O 1
ATOM 1939 N N . PRO A 1 250 ? -10.899 5.543 25.245 1.00 87.31 250 PRO A N 1
ATOM 1940 C CA . PRO A 1 250 ? -12.078 5.176 26.018 1.00 87.31 250 PRO A CA 1
ATOM 1941 C C . PRO A 1 250 ? -13.035 6.355 26.239 1.00 87.31 250 PRO A C 1
ATOM 1943 O O . PRO A 1 250 ? -12.637 7.430 26.689 1.00 87.31 250 PRO A O 1
ATOM 1946 N N . ASN A 1 251 ? -14.324 6.131 25.992 1.00 89.44 251 ASN A N 1
ATOM 1947 C CA . ASN A 1 251 ? -15.398 7.079 26.257 1.00 89.44 251 ASN A CA 1
ATOM 1948 C C . ASN A 1 251 ? -16.505 6.411 27.077 1.00 89.44 251 ASN A C 1
ATOM 1950 O O . ASN A 1 251 ? -17.075 5.396 26.684 1.00 89.44 251 ASN A O 1
ATOM 1954 N N . LYS A 1 252 ? -16.869 7.023 28.208 1.00 82.50 252 LYS A N 1
ATOM 1955 C CA . LYS A 1 252 ? -17.842 6.458 29.157 1.00 82.50 252 LYS A CA 1
ATOM 1956 C C . LYS A 1 252 ? -19.229 6.187 28.553 1.00 82.50 252 LYS A C 1
ATOM 1958 O O . LYS A 1 252 ? -19.931 5.309 29.045 1.00 82.50 252 LYS A O 1
ATOM 1963 N N . TYR A 1 253 ? -19.640 6.953 27.545 1.00 79.75 253 TYR A N 1
ATOM 1964 C CA . TYR A 1 253 ? -20.986 6.876 26.969 1.00 79.75 253 TYR A CA 1
ATOM 1965 C C . TYR A 1 253 ? -21.005 6.200 25.602 1.00 79.75 253 TYR A C 1
ATOM 1967 O O . TYR A 1 253 ? -21.963 5.504 25.280 1.00 79.75 253 TYR A O 1
ATOM 1975 N N . LEU A 1 254 ? -19.959 6.412 24.804 1.00 80.94 254 LEU A N 1
ATOM 1976 C CA . LEU A 1 254 ? -19.890 5.948 23.420 1.00 80.94 254 LEU A CA 1
ATOM 1977 C C . LEU A 1 254 ? -19.031 4.688 23.245 1.00 80.94 254 LEU A C 1
ATOM 1979 O O . LEU A 1 254 ? -18.939 4.186 22.131 1.00 80.94 254 LEU A O 1
ATOM 1983 N N . GLY A 1 255 ? -18.426 4.170 24.317 1.00 83.81 255 GLY A N 1
ATOM 1984 C CA . GLY A 1 255 ? -17.430 3.100 24.254 1.00 83.81 255 GLY A CA 1
ATOM 1985 C C . GLY A 1 255 ? -16.059 3.681 23.935 1.00 83.81 255 GLY A C 1
ATOM 1986 O O . GLY A 1 255 ? -15.187 3.716 24.802 1.00 83.81 255 GLY A O 1
ATOM 1987 N N . GLU A 1 256 ? -15.920 4.238 22.735 1.00 89.50 256 GLU A N 1
ATOM 1988 C CA . GLU A 1 256 ? -14.720 4.944 22.293 1.00 89.50 256 GLU A CA 1
ATOM 1989 C C . GLU A 1 256 ? -15.037 6.336 21.733 1.00 89.50 256 GLU A C 1
ATOM 1991 O O . GLU A 1 256 ? -16.174 6.658 21.388 1.00 89.50 256 GLU A O 1
ATOM 1996 N N . GLU A 1 257 ? -14.017 7.182 21.670 1.00 94.19 257 GLU A N 1
ATOM 1997 C CA . GLU A 1 257 ? -14.023 8.480 21.005 1.00 94.19 257 GLU A CA 1
ATOM 1998 C C . GLU A 1 257 ? -12.780 8.608 20.118 1.00 94.19 257 GLU A C 1
ATOM 2000 O O . GLU A 1 257 ? -11.744 8.002 20.390 1.00 94.19 257 GLU A O 1
ATOM 2005 N N . VAL A 1 258 ? -12.886 9.379 19.040 1.00 96.75 258 VAL A N 1
ATOM 2006 C CA . VAL A 1 258 ? -11.818 9.531 18.050 1.00 96.75 258 VAL A CA 1
ATOM 2007 C C . VAL A 1 258 ? -10.807 10.581 18.525 1.00 96.75 258 VAL A C 1
ATOM 2009 O O . VAL A 1 258 ? -11.171 11.736 18.765 1.00 96.75 258 VAL A O 1
ATOM 2012 N N . LYS A 1 259 ? -9.525 10.209 18.607 1.00 97.12 259 LYS A N 1
ATOM 2013 C CA . LYS A 1 259 ? -8.396 11.124 18.856 1.00 97.12 259 LYS A CA 1
ATOM 2014 C C . LYS A 1 259 ? -7.441 11.112 17.666 1.00 97.12 259 LYS A C 1
ATOM 2016 O O . LYS A 1 259 ? -7.057 10.046 17.187 1.00 97.12 259 LYS A O 1
ATOM 2021 N N . ALA A 1 260 ? -7.049 12.296 17.206 1.00 97.50 260 ALA A N 1
ATOM 2022 C CA . ALA A 1 260 ? -6.082 12.477 16.133 1.00 97.50 260 ALA A CA 1
ATOM 2023 C C . ALA A 1 260 ? -4.757 13.017 16.682 1.00 97.50 260 ALA A C 1
ATOM 2025 O O . ALA A 1 260 ? -4.728 13.994 17.425 1.00 97.50 260 ALA A O 1
ATOM 2026 N N . TYR A 1 261 ? -3.653 12.413 16.265 1.00 97.06 261 TYR A N 1
ATOM 2027 C CA . TYR A 1 261 ? -2.310 12.952 16.420 1.00 97.06 261 TYR A CA 1
ATOM 2028 C C . TYR A 1 261 ? -1.854 13.515 15.085 1.00 97.06 261 TYR A C 1
ATOM 2030 O O . TYR A 1 261 ? -1.957 12.844 14.056 1.00 97.06 261 TYR A O 1
ATOM 2038 N N . VAL A 1 262 ? -1.333 14.736 15.094 1.00 96.69 262 VAL A N 1
ATOM 2039 C CA . VAL A 1 262 ? -0.989 15.476 13.881 1.00 96.69 262 VAL A CA 1
ATOM 2040 C C . VAL A 1 262 ? 0.444 15.971 13.968 1.00 96.69 262 VAL A C 1
ATOM 2042 O O . VAL A 1 262 ? 0.835 16.640 14.920 1.00 96.69 262 VAL A O 1
ATOM 2045 N N . LYS A 1 263 ? 1.231 15.697 12.931 1.00 94.69 263 LYS A N 1
ATOM 2046 C CA . LYS A 1 263 ? 2.531 16.331 12.735 1.00 94.69 263 LYS A CA 1
ATOM 2047 C C . LYS A 1 263 ? 2.409 17.384 11.649 1.00 94.69 263 LYS A C 1
ATOM 2049 O O . LYS A 1 263 ? 2.148 17.078 10.482 1.00 94.69 263 LYS A O 1
ATOM 2054 N N . GLN A 1 264 ? 2.641 18.631 12.017 1.00 93.88 264 GLN A N 1
ATOM 2055 C CA . GLN A 1 264 ? 2.568 19.752 11.091 1.00 93.88 264 GLN A CA 1
ATOM 2056 C C . GLN A 1 264 ? 3.787 19.803 10.161 1.00 93.88 264 GLN A C 1
ATOM 20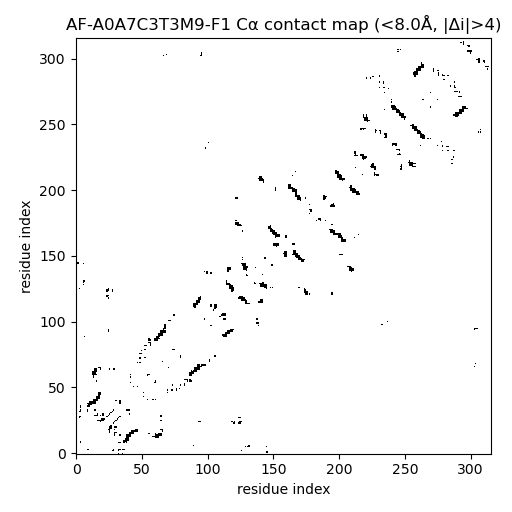58 O O . GLN A 1 264 ? 4.874 19.325 10.492 1.00 93.88 264 GLN A O 1
ATOM 2063 N N . LYS A 1 265 ? 3.621 20.430 8.994 1.00 91.62 265 LYS A N 1
ATOM 2064 C CA . LYS A 1 265 ? 4.761 20.817 8.155 1.00 91.62 265 LYS A CA 1
ATOM 2065 C C . LYS A 1 265 ? 5.591 21.911 8.858 1.00 91.62 265 LYS A C 1
ATOM 2067 O O . LYS A 1 265 ? 5.018 22.724 9.587 1.00 91.62 265 LYS A O 1
ATOM 2072 N N . PRO A 1 266 ? 6.920 21.969 8.640 1.00 89.44 266 PRO A N 1
ATOM 2073 C CA . PRO A 1 266 ? 7.773 22.998 9.235 1.00 89.44 266 PRO A CA 1
ATOM 2074 C C . PRO A 1 266 ? 7.257 24.420 8.972 1.00 89.44 266 PRO A C 1
ATOM 2076 O O . PRO A 1 266 ? 6.925 24.756 7.838 1.00 89.44 266 PRO A O 1
ATOM 2079 N N . GLY A 1 267 ? 7.208 25.251 10.017 1.00 88.69 267 GLY A N 1
ATOM 2080 C CA . GLY A 1 267 ? 6.751 26.645 9.929 1.00 88.69 267 GLY A CA 1
ATOM 2081 C C . GLY A 1 267 ? 5.230 26.838 9.907 1.00 88.69 267 GLY A C 1
ATOM 2082 O O . GLY A 1 267 ? 4.769 27.963 9.732 1.00 88.69 267 GLY A O 1
ATOM 2083 N N . SER A 1 268 ? 4.447 25.770 10.077 1.00 90.44 268 SER A N 1
ATOM 2084 C CA . SER A 1 268 ? 2.993 25.860 10.222 1.00 90.44 268 SER A CA 1
ATOM 2085 C C . SER A 1 268 ? 2.590 26.313 11.629 1.00 90.44 268 SER A C 1
ATOM 2087 O O . SER A 1 268 ? 3.197 25.896 12.610 1.00 90.44 268 SER A O 1
ATOM 2089 N N . ASN A 1 269 ? 1.525 27.114 11.710 1.00 91.69 269 ASN A N 1
ATOM 2090 C CA . ASN A 1 269 ? 0.873 27.549 12.953 1.00 91.69 269 ASN A CA 1
ATOM 2091 C C . ASN A 1 269 ? -0.576 27.029 13.030 1.00 91.69 269 ASN A C 1
ATOM 2093 O O . ASN A 1 269 ? -1.454 27.713 13.548 1.00 91.69 269 ASN A O 1
ATOM 2097 N N . LEU A 1 270 ? -0.843 25.866 12.426 1.00 95.00 270 LEU A N 1
ATOM 2098 C CA . LEU A 1 270 ? -2.176 25.262 12.371 1.00 95.00 270 LEU A CA 1
ATOM 2099 C C . LEU A 1 270 ? -2.695 24.977 13.794 1.00 95.00 270 LEU A C 1
ATOM 2101 O O . LEU A 1 270 ? -1.999 24.320 14.563 1.00 95.00 270 LEU A O 1
ATOM 2105 N N . THR A 1 271 ? -3.889 25.447 14.153 1.00 96.06 271 THR A N 1
ATOM 2106 C CA . THR A 1 271 ? -4.471 25.205 15.490 1.00 96.06 271 THR A CA 1
ATOM 2107 C C . THR A 1 271 ? -5.336 23.944 15.520 1.00 96.06 271 THR A C 1
ATOM 2109 O O . THR A 1 271 ? -5.736 23.435 14.472 1.00 96.06 271 THR A O 1
ATOM 2112 N N . GLU A 1 272 ? -5.638 23.430 16.717 1.00 95.81 272 GLU A N 1
ATOM 2113 C CA . GLU A 1 272 ? -6.550 22.289 16.890 1.00 95.81 272 GLU A CA 1
ATOM 2114 C C . GLU A 1 272 ? -7.930 22.585 16.284 1.00 95.81 272 GLU A C 1
ATOM 2116 O O . GLU A 1 272 ? -8.461 21.764 15.538 1.00 95.81 272 GLU A O 1
ATOM 2121 N N . GLU A 1 273 ? -8.477 23.782 16.508 1.00 96.12 273 GLU A N 1
ATOM 2122 C CA . GLU A 1 273 ? -9.785 24.183 15.980 1.00 96.12 273 GLU A CA 1
ATOM 2123 C C . GLU A 1 273 ? -9.807 24.179 14.450 1.00 96.12 273 GLU A C 1
ATOM 2125 O O . GLU A 1 273 ? -10.796 23.764 13.853 1.00 96.12 273 GLU A O 1
ATOM 2130 N N . GLN A 1 274 ? -8.711 24.593 13.808 1.00 96.88 274 GLN A N 1
ATOM 2131 C CA . GLN A 1 274 ? -8.594 24.570 12.348 1.00 96.88 274 GLN A CA 1
ATOM 2132 C C . GLN A 1 274 ? -8.555 23.139 11.803 1.00 96.88 274 GLN A C 1
ATOM 2134 O O . GLN A 1 274 ? -9.157 22.861 10.767 1.00 96.88 274 GLN A O 1
ATOM 2139 N N . VAL A 1 275 ? -7.881 22.217 12.501 1.00 96.88 275 VAL A N 1
ATOM 2140 C CA . VAL A 1 275 ? -7.876 20.792 12.132 1.00 96.88 275 VAL A CA 1
ATOM 2141 C C . VAL A 1 275 ? -9.270 20.188 12.290 1.00 96.88 275 VAL A C 1
ATOM 2143 O O . VAL A 1 275 ? -9.732 19.474 11.400 1.00 96.88 275 VAL A O 1
ATOM 2146 N N . LEU A 1 276 ? -9.946 20.477 13.405 1.00 96.12 276 LEU A N 1
ATOM 2147 C CA . LEU A 1 276 ? -11.299 19.994 13.673 1.00 96.12 276 LEU A CA 1
ATOM 2148 C C . LEU A 1 276 ? -12.293 20.520 12.640 1.00 96.12 276 LEU A C 1
ATOM 2150 O O . LEU A 1 276 ? -13.027 19.724 12.063 1.00 96.12 276 LEU A O 1
ATOM 2154 N N . GLN A 1 277 ? -12.257 21.821 12.342 1.00 96.50 277 GLN A N 1
ATOM 2155 C CA . GLN A 1 277 ? -13.101 22.425 11.314 1.00 96.50 277 GLN A CA 1
ATOM 2156 C C . GLN A 1 277 ? -12.869 21.764 9.951 1.00 96.50 277 GLN A C 1
ATOM 2158 O O . GLN A 1 277 ? -13.823 21.383 9.277 1.00 96.50 277 GLN A O 1
ATOM 2163 N N . TYR A 1 278 ? -11.607 21.558 9.564 1.00 97.00 278 TYR A N 1
ATOM 2164 C CA . TYR A 1 278 ? -11.294 20.863 8.320 1.00 97.00 278 TYR A CA 1
ATOM 2165 C C . TYR A 1 278 ? -11.870 19.439 8.302 1.00 97.00 278 TYR A C 1
ATOM 2167 O O . TYR A 1 278 ? -12.433 19.012 7.297 1.00 97.00 278 TYR A O 1
ATOM 2175 N N . CYS A 1 279 ? -11.796 18.710 9.418 1.00 96.50 279 CYS A N 1
ATOM 2176 C CA . CYS A 1 279 ? -12.419 17.394 9.527 1.00 96.50 279 CYS A CA 1
ATOM 2177 C C . CYS A 1 279 ? -13.950 17.468 9.423 1.00 96.50 279 CYS A C 1
ATOM 2179 O O . CYS A 1 279 ? -14.533 16.650 8.727 1.00 96.50 279 CYS A O 1
ATOM 2181 N N . GLU A 1 280 ? -14.611 18.428 10.071 1.00 95.50 280 GLU A N 1
ATOM 2182 C CA . GLU A 1 280 ? -16.071 18.613 9.992 1.00 95.50 280 GLU A CA 1
ATOM 2183 C C . GLU A 1 280 ? -16.560 18.926 8.572 1.00 95.50 280 GLU A C 1
ATOM 2185 O O . GLU A 1 280 ? -17.644 18.493 8.183 1.00 95.50 280 GLU A O 1
ATOM 2190 N N . GLU A 1 281 ? -15.756 19.637 7.781 1.00 96.25 281 GLU A N 1
ATOM 2191 C CA . GLU A 1 281 ? -16.068 19.958 6.384 1.00 96.25 281 GLU A CA 1
ATOM 2192 C C . GLU A 1 281 ? -15.963 18.739 5.446 1.00 96.25 281 GLU A C 1
ATOM 2194 O O . GLU A 1 281 ? -16.620 18.711 4.404 1.00 96.25 281 GLU A O 1
ATOM 2199 N N . HIS A 1 282 ? -15.166 17.725 5.808 1.00 95.06 282 HIS A N 1
ATOM 2200 C CA . HIS A 1 282 ? -14.822 16.599 4.926 1.00 95.06 282 HIS A CA 1
ATOM 2201 C C . HIS A 1 282 ? -15.277 15.227 5.445 1.00 95.06 282 HIS A C 1
ATOM 2203 O O . HIS A 1 282 ? -15.259 14.251 4.694 1.00 95.06 282 HIS A O 1
ATOM 2209 N N . LEU A 1 283 ? -15.692 15.127 6.710 1.00 94.50 283 LEU A N 1
ATOM 2210 C CA . LEU A 1 283 ? -16.094 13.881 7.358 1.00 94.50 283 LEU A CA 1
ATOM 2211 C C . LEU A 1 283 ? -17.493 13.998 7.971 1.00 94.50 283 LEU A C 1
ATOM 2213 O O . LEU A 1 283 ? -17.869 15.042 8.503 1.00 94.50 283 LEU A O 1
ATOM 2217 N N . PRO A 1 284 ? -18.268 12.900 7.992 1.00 91.81 284 PRO A N 1
ATOM 2218 C CA . PRO A 1 284 ? -19.469 12.831 8.809 1.00 91.81 284 PRO A CA 1
ATOM 2219 C C . PRO A 1 284 ? -19.147 13.069 10.289 1.00 91.81 284 PRO A C 1
ATOM 2221 O O . PRO A 1 284 ? -18.181 12.512 10.807 1.00 91.81 284 PRO A O 1
ATOM 2224 N N . TYR A 1 285 ? -20.035 13.776 10.997 1.00 90.69 285 TYR A N 1
ATOM 2225 C CA . TYR A 1 285 ? -19.881 14.132 12.418 1.00 90.69 285 TYR A CA 1
ATOM 2226 C C . TYR A 1 285 ? -19.453 12.971 13.328 1.00 90.69 285 TYR A C 1
ATOM 2228 O O . TYR A 1 285 ? -18.717 13.155 14.295 1.00 90.69 285 TYR A O 1
ATOM 2236 N N . TYR A 1 286 ? -19.926 11.752 13.051 1.00 88.25 286 TYR A N 1
ATOM 2237 C CA . TYR A 1 286 ? -19.594 10.614 13.897 1.00 88.25 286 TYR A CA 1
ATOM 2238 C C . TYR A 1 286 ? -18.130 10.157 13.764 1.00 88.25 286 TYR A C 1
ATOM 2240 O O . TYR A 1 286 ? -17.643 9.539 14.706 1.00 88.25 286 TYR A O 1
ATOM 2248 N N . LYS A 1 287 ? -17.450 10.485 12.651 1.00 93.38 287 LYS A N 1
ATOM 2249 C CA . LYS A 1 287 ? -16.033 10.185 12.367 1.00 93.38 287 LYS A CA 1
ATOM 2250 C C . LYS A 1 287 ? -15.085 11.336 12.711 1.00 93.38 287 LYS A C 1
ATOM 2252 O O . LYS A 1 287 ? -13.885 11.108 12.814 1.00 93.38 287 LYS A O 1
ATOM 2257 N N . THR A 1 288 ? -15.594 12.557 12.856 1.00 94.81 288 THR A N 1
ATOM 2258 C CA . THR A 1 288 ? -14.777 13.727 13.192 1.00 94.81 288 THR A CA 1
ATOM 2259 C C . THR A 1 288 ? -14.053 13.501 14.527 1.00 94.81 288 THR A C 1
ATOM 2261 O O . THR A 1 288 ? -14.716 13.158 15.512 1.00 94.81 288 THR A O 1
ATOM 2264 N N . PRO A 1 289 ? -12.717 13.690 14.592 1.00 96.31 289 PRO A N 1
ATOM 2265 C CA . PRO A 1 289 ? -11.977 13.639 15.847 1.00 96.31 289 PRO A CA 1
ATOM 2266 C C . PRO A 1 289 ? -12.578 14.564 16.898 1.00 96.31 289 PRO A C 1
ATOM 2268 O O . PRO A 1 289 ? -13.035 15.658 16.582 1.00 96.31 289 PRO A O 1
ATOM 2271 N N . LYS A 1 290 ? -12.554 14.143 18.163 1.00 95.19 290 LYS A N 1
ATOM 2272 C CA . LYS A 1 290 ? -12.939 15.010 19.282 1.00 95.19 290 LYS A CA 1
ATOM 2273 C C . LYS A 1 290 ? -11.750 15.722 19.920 1.00 95.19 290 LYS A C 1
ATOM 2275 O O . LYS A 1 290 ? -11.947 16.745 20.566 1.00 95.19 290 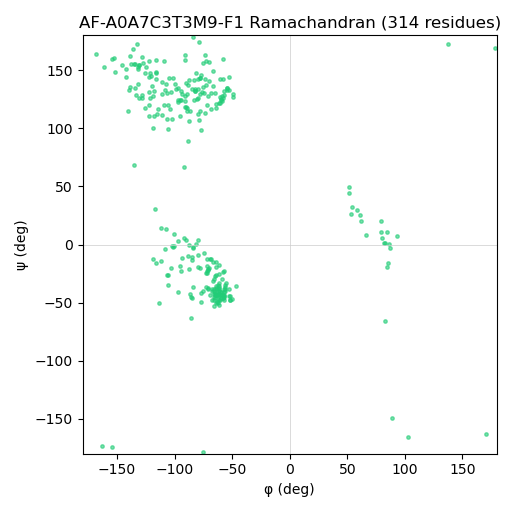LYS A O 1
ATOM 2280 N N . PHE A 1 291 ? -10.558 15.161 19.741 1.00 95.31 291 PHE A N 1
ATOM 2281 C CA . PHE A 1 291 ? -9.305 15.651 20.299 1.00 95.31 291 PHE A CA 1
ATOM 2282 C C . PHE A 1 291 ? -8.234 15.641 19.214 1.00 95.31 291 PHE A C 1
ATOM 2284 O O . PHE A 1 291 ? -8.091 14.631 18.512 1.00 95.31 291 PHE A O 1
ATOM 2291 N N . VAL A 1 292 ? -7.461 16.720 19.115 1.00 96.75 292 VAL A N 1
ATOM 2292 C CA . VAL A 1 292 ? -6.288 16.805 18.241 1.00 96.75 292 VAL A CA 1
ATOM 2293 C C . VAL A 1 292 ? -5.058 17.115 19.081 1.00 96.75 292 VAL A C 1
ATOM 2295 O O . VAL A 1 292 ? -5.024 18.092 19.815 1.00 96.75 292 VAL A O 1
ATOM 2298 N N . VAL A 1 293 ? -4.017 16.296 18.952 1.00 96.12 293 VAL A N 1
ATOM 2299 C CA . VAL A 1 293 ? -2.736 16.509 19.634 1.00 96.12 293 VAL A CA 1
ATOM 2300 C C . VAL A 1 293 ? -1.635 16.681 18.603 1.00 96.12 293 VAL A C 1
ATOM 2302 O O . VAL A 1 293 ? -1.462 15.843 17.714 1.00 96.12 293 VAL A O 1
ATOM 2305 N N . PHE A 1 294 ? -0.858 17.753 18.726 1.00 95.75 294 PHE A N 1
ATOM 2306 C CA . PHE A 1 294 ? 0.304 17.957 17.872 1.00 95.75 294 PHE A CA 1
ATOM 2307 C C . PHE A 1 294 ? 1.514 17.183 18.395 1.00 95.75 294 PHE A C 1
ATOM 2309 O O . PHE A 1 294 ? 1.851 17.257 19.572 1.00 95.75 294 PHE A O 1
ATOM 2316 N N . VAL A 1 295 ? 2.187 16.453 17.504 1.00 94.56 295 VAL A N 1
ATOM 2317 C CA . VAL A 1 295 ? 3.394 15.678 17.825 1.00 94.56 295 VAL A CA 1
ATOM 2318 C C . VAL A 1 295 ? 4.571 16.121 16.964 1.00 94.56 295 VAL A C 1
ATOM 2320 O O . VAL A 1 295 ? 4.414 16.481 15.795 1.00 94.56 295 VAL A O 1
ATOM 2323 N N . LYS A 1 296 ? 5.786 16.051 17.518 1.00 89.88 296 LYS A N 1
ATOM 2324 C CA . LYS A 1 296 ? 7.015 16.395 16.780 1.00 89.88 296 LYS A CA 1
ATOM 2325 C C . LYS A 1 296 ? 7.379 15.342 15.733 1.00 89.88 296 LYS A C 1
ATOM 2327 O O . LYS A 1 296 ? 7.879 15.670 14.655 1.00 89.88 296 LYS A O 1
ATOM 2332 N N . SER A 1 297 ? 7.140 14.068 16.036 1.00 89.25 297 SER A N 1
ATOM 2333 C CA . SER A 1 297 ? 7.487 12.949 15.158 1.00 89.25 297 SER A CA 1
ATOM 2334 C C . SER A 1 297 ? 6.719 11.681 15.503 1.00 89.25 297 SER A C 1
ATOM 2336 O O . SER A 1 297 ? 6.413 11.448 16.668 1.00 89.25 297 SER A O 1
ATOM 2338 N N . PHE A 1 298 ? 6.519 10.819 14.507 1.00 91.88 298 PHE A N 1
ATOM 2339 C CA . PHE A 1 298 ? 6.023 9.459 14.696 1.00 91.88 298 PHE A CA 1
ATOM 2340 C C . PHE A 1 298 ? 7.164 8.443 14.657 1.00 91.88 298 PHE A C 1
ATOM 2342 O O . PHE A 1 298 ? 8.034 8.510 13.785 1.00 91.88 298 PHE A O 1
ATOM 2349 N N . LYS A 1 299 ? 7.126 7.459 15.562 1.00 89.38 299 LYS A N 1
ATOM 2350 C CA . LYS A 1 299 ? 7.924 6.235 15.423 1.00 89.38 299 LYS A CA 1
ATOM 2351 C C . LYS A 1 299 ? 7.315 5.371 14.321 1.00 89.38 299 LYS A C 1
ATOM 2353 O O . LYS A 1 299 ? 6.093 5.230 14.243 1.00 89.38 299 LYS A O 1
ATOM 2358 N N . LYS A 1 300 ? 8.171 4.803 13.473 1.00 84.50 300 LYS A N 1
ATOM 2359 C CA . LYS A 1 300 ? 7.770 4.008 12.310 1.00 84.50 300 LYS A CA 1
ATOM 2360 C C . LYS A 1 300 ? 8.518 2.690 12.249 1.00 84.50 300 LYS A C 1
ATOM 2362 O O . LYS A 1 300 ? 9.636 2.588 12.752 1.00 84.50 300 LYS A O 1
ATOM 2367 N N . ASP A 1 301 ? 7.904 1.707 11.611 1.00 78.69 301 ASP A N 1
ATOM 2368 C CA . ASP A 1 301 ? 8.571 0.461 11.255 1.00 78.69 301 ASP A CA 1
ATOM 2369 C C . ASP A 1 301 ? 9.463 0.627 9.995 1.00 78.69 301 ASP A C 1
ATOM 2371 O O . ASP A 1 301 ? 9.449 1.686 9.355 1.00 78.69 301 ASP A O 1
ATOM 2375 N N . PRO A 1 302 ? 10.244 -0.399 9.600 1.00 67.94 302 PRO A N 1
ATOM 2376 C CA . PRO A 1 302 ? 11.076 -0.339 8.394 1.00 67.94 302 PRO A CA 1
ATOM 2377 C C . PRO A 1 302 ? 10.311 -0.148 7.074 1.00 67.94 302 PRO A C 1
ATOM 2379 O O . PRO A 1 302 ? 10.927 0.218 6.076 1.00 67.94 302 PRO A O 1
ATOM 2382 N N . SER A 1 303 ? 8.998 -0.404 7.042 1.00 63.44 303 SER A N 1
ATOM 2383 C CA . SER A 1 303 ? 8.144 -0.160 5.870 1.00 63.44 303 SER A CA 1
ATOM 2384 C C . SER A 1 303 ? 7.633 1.287 5.799 1.00 63.44 303 SER A C 1
ATOM 2386 O O . SER A 1 303 ? 7.130 1.721 4.763 1.00 63.44 303 SER A O 1
ATOM 2388 N N . GLY A 1 304 ? 7.817 2.059 6.877 1.00 68.75 304 GLY A N 1
ATOM 2389 C CA . GLY A 1 304 ? 7.363 3.439 7.008 1.00 68.75 304 GLY A CA 1
ATOM 2390 C C . GLY A 1 304 ? 5.987 3.584 7.664 1.00 68.75 304 GLY A C 1
ATOM 2391 O O . GLY A 1 304 ? 5.476 4.706 7.719 1.00 68.75 304 GLY A O 1
ATOM 2392 N N . GLN A 1 305 ? 5.397 2.501 8.179 1.00 78.81 305 GLN A N 1
ATOM 2393 C CA . GLN A 1 305 ? 4.109 2.525 8.872 1.00 78.81 305 GLN A CA 1
ATOM 2394 C C . GLN A 1 305 ? 4.255 3.117 10.282 1.00 78.81 305 GLN A C 1
ATOM 2396 O O . GLN A 1 305 ? 5.182 2.768 11.012 1.00 78.81 305 GLN A O 1
ATOM 2401 N N . ILE A 1 306 ? 3.333 4.004 10.679 1.00 87.81 306 ILE A N 1
ATOM 2402 C CA . ILE A 1 306 ? 3.303 4.608 12.022 1.00 87.81 306 ILE A CA 1
ATOM 2403 C C . ILE A 1 306 ? 2.937 3.553 13.074 1.00 87.81 306 ILE A C 1
ATOM 2405 O O . ILE A 1 306 ? 1.933 2.851 12.950 1.00 87.81 306 ILE A O 1
ATOM 2409 N N . LEU A 1 307 ? 3.730 3.482 14.144 1.00 88.94 307 LEU A N 1
ATOM 2410 C CA . LEU A 1 307 ? 3.492 2.608 15.291 1.00 88.94 307 LEU A CA 1
ATOM 2411 C C . LEU A 1 307 ? 2.615 3.329 16.324 1.00 88.94 307 LEU A C 1
ATOM 2413 O O . LEU A 1 307 ? 3.129 4.003 17.215 1.00 88.94 307 LEU A O 1
ATOM 2417 N N . LYS A 1 308 ? 1.289 3.192 16.187 1.00 89.88 308 LYS A N 1
ATOM 2418 C CA . LYS A 1 308 ? 0.286 3.907 17.003 1.00 89.88 308 LYS A CA 1
ATOM 2419 C C . LYS A 1 308 ? 0.444 3.689 18.513 1.00 89.88 308 LYS A C 1
ATOM 2421 O O . LYS A 1 308 ? 0.318 4.639 19.275 1.00 89.88 308 LYS A O 1
ATOM 2426 N N . ASP A 1 309 ? 0.826 2.483 18.927 1.00 86.62 309 ASP A N 1
ATOM 2427 C CA . ASP A 1 309 ? 1.034 2.126 20.341 1.00 86.62 309 ASP A CA 1
ATOM 2428 C C . ASP A 1 309 ? 2.252 2.822 20.982 1.00 86.62 309 ASP A C 1
ATOM 2430 O O . ASP A 1 309 ? 2.432 2.773 22.195 1.00 86.62 309 ASP A O 1
ATOM 2434 N N . LEU A 1 310 ? 3.118 3.443 20.171 1.00 89.50 310 LEU A N 1
ATOM 2435 C CA . LEU A 1 310 ? 4.336 4.127 20.612 1.00 89.50 310 LEU A CA 1
ATOM 2436 C C . LEU A 1 310 ? 4.264 5.648 20.432 1.00 89.50 310 LEU A C 1
ATOM 2438 O O . LEU A 1 310 ? 5.307 6.310 20.454 1.00 89.50 310 LEU A O 1
ATOM 2442 N N . ILE A 1 311 ? 3.069 6.196 20.195 1.00 90.06 311 ILE A N 1
ATOM 2443 C CA . ILE A 1 311 ? 2.871 7.642 20.139 1.00 90.06 311 ILE A CA 1
ATOM 2444 C C . ILE A 1 311 ? 3.067 8.197 21.551 1.00 90.06 311 ILE A C 1
ATOM 2446 O O . ILE A 1 311 ? 2.342 7.854 22.481 1.00 90.06 311 ILE A O 1
ATOM 2450 N N . GLU A 1 312 ? 4.082 9.041 21.703 1.00 80.56 312 GLU A N 1
ATOM 2451 C CA . GLU A 1 312 ? 4.365 9.748 22.947 1.00 80.56 312 GLU A CA 1
ATOM 2452 C C . GLU A 1 312 ? 3.633 11.092 22.922 1.00 80.56 312 GLU A C 1
ATOM 2454 O O . GLU A 1 312 ? 3.809 11.893 22.001 1.00 80.56 312 GLU A O 1
ATOM 2459 N N . GLU A 1 313 ? 2.801 11.329 23.932 1.00 77.69 313 GLU A N 1
ATOM 2460 C CA . GLU A 1 313 ? 2.253 12.652 24.213 1.00 77.69 313 GLU A CA 1
ATOM 2461 C C . GLU A 1 313 ? 3.325 13.445 24.957 1.00 77.69 313 GLU A C 1
ATOM 2463 O O . GLU A 1 313 ? 3.858 12.968 25.963 1.00 77.69 313 GLU A O 1
ATOM 2468 N N . GLU A 1 314 ? 3.678 14.635 24.466 1.00 61.97 314 GLU A N 1
ATOM 2469 C CA . GLU A 1 314 ? 4.462 15.543 25.299 1.00 61.97 314 GLU A CA 1
ATOM 2470 C C . GLU A 1 314 ? 3.583 15.899 26.500 1.00 61.97 314 GLU A C 1
ATOM 2472 O O . GLU A 1 314 ? 2.483 16.420 26.332 1.00 61.97 314 GLU A O 1
ATOM 2477 N N . ALA A 1 315 ? 4.033 15.532 27.702 1.00 44.28 315 ALA A N 1
ATOM 2478 C CA . ALA A 1 315 ? 3.400 16.004 28.921 1.00 44.28 315 ALA A CA 1
ATOM 2479 C C . ALA A 1 315 ? 3.501 17.535 28.929 1.00 44.28 315 ALA A C 1
ATOM 2481 O O . ALA A 1 315 ? 4.612 18.064 28.828 1.00 44.28 315 ALA A O 1
ATOM 2482 N N . GLU A 1 316 ? 2.353 18.210 28.992 1.00 34.56 316 GLU A N 1
ATOM 2483 C CA . GLU A 1 316 ? 2.275 19.656 29.235 1.00 34.56 316 GLU A CA 1
ATOM 2484 C C . GLU A 1 316 ? 2.968 20.056 30.546 1.00 34.56 316 GLU A C 1
ATOM 2486 O O . GLU A 1 316 ? 2.845 19.311 31.552 1.00 34.56 316 GLU A O 1
#

Mean predicted aligned error: 5.98 Å

Foldseek 3Di:
DLLLVQVVAALDAEEEQADDCVDLCSVVNRPVSCVVRNYHYDHDPHDDLVVVLVCLQPVLHQEYEDEQVSLVCNLPPPCNVVGDNPSHNAAEYELDQHQLVSQVSCCVVVVHGYKAAYFDVQQSTTAAIAGPDDDDDRQWNHAGTPFKDWFFAAPVRDGDDAPDKGWIKIAGPSGDPADPPCVVRRCVQADPRIGTDQFIWGAHPVRTIHTQAGNVQFAQFQNDTAHQVVLQSLLCPPPFFPGKGWGWDQDPPGRTAIEMETETDPPDPQDFVNSQVSCVVPDDPRRRHPYYAYDNDFDADPSRHGDPVPDDGDDD

pLDDT: mean 92.57, std 7.19, range [34.56, 98.75]

Sequence (316 aa):
EVVARNCRLTADDVVMGVLPFFAAYGQSCAMNASIKAGCSIVLHESFIPGEVLKSLQHEKVTVFFGVPTMYVYILNHPLIYQYDLGSVRLWACGGAPFPREVMERWNNELGSRIYEGYGLTEAGPVVTMQPLEGPYKIGSIGVPVEGVEVKVVDEGGKELATGEVGELILKGPNVMKGYYNKPEETEKVLKEGWLYTGDMVYRDEDGYFFIVGRKKDLIIRGGFNIYPREIEEVLVSHPLISEAAVVGIPNKYLGEEVKAYVKQKPGSNLTEEQVLQYCEEHLPYYKTPKFVVFVKSFKKDPSGQILKDLIEEEAE

Radius of gyration: 20.38 Å; Cα contacts (8 Å, |Δi|>4): 633; chains: 1; bounding box: 45×52×51 Å

Solvent-accessible surface area (backbone atoms only — not comparable to full-atom values): 17624 Å² total; per-residue (Å²): 98,64,59,20,61,70,69,66,54,39,53,90,35,24,33,45,36,47,48,60,59,90,41,50,61,22,28,44,58,52,46,49,15,28,62,74,34,52,29,46,70,53,76,41,99,58,86,45,61,70,61,51,49,49,43,38,42,75,69,47,22,22,34,39,60,45,39,48,68,55,54,54,48,42,73,71,35,94,60,50,91,78,49,64,60,84,52,47,79,40,39,36,33,31,82,53,89,62,61,64,68,60,54,53,47,42,34,72,76,68,72,47,68,76,39,33,30,35,57,44,71,62,30,66,18,71,45,24,34,40,62,91,67,77,87,83,58,92,76,31,29,18,32,64,38,86,75,40,49,74,48,38,18,48,96,86,67,48,76,57,60,75,68,44,78,20,36,37,30,36,34,42,90,45,47,57,98,59,51,85,99,32,66,71,68,24,55,74,31,45,53,99,70,31,39,55,66,50,36,25,23,30,33,43,97,89,55,38,29,32,76,50,37,42,61,92,54,52,24,50,40,70,88,40,84,38,43,33,51,59,53,27,55,55,49,42,68,37,94,55,35,65,43,51,48,48,44,60,40,88,28,98,87,32,57,23,40,42,35,32,39,37,25,63,36,91,93,58,86,84,48,58,67,59,54,44,50,54,34,55,78,75,36,61,75,89,66,32,54,79,42,68,43,81,40,95,75,80,51,56,51,98,77,66,50,73,42,74,95,63,67,73,77,81,80,129

Nearest PDB structures (foldseek):
  8wev-assembly1_A-2  TM=9.109E-01  e=6.858E-38  Amycolatopsis thermoflava N1165
  8wev-assembly1_B-2  TM=8.690E-01  e=3.280E-36  Amycolatopsis thermoflava N1165
  5upt-assembly1_A-2  TM=6.518E-01  e=1.880E-26  Streptomyces platensis subsp. rosaceus
  5e7q-assembly1_B  TM=6.518E-01  e=9.274E-26  Streptomyces platensis subsp. rosaceus
  5upq-assembly1_A  TM=6.502E-01  e=5.501E-25  Streptomyces platensis subsp. rosaceus

Secondary structure (DSSP, 8-state):
-HHHHHTT--TT-EEEE-S-TTSHHIIIIIIIHHHHHT-EEEE-SS--HHHHHHHHHHTT--EEEE-HHHHHHHHT-TTGGGS--TT--EEEE-SSPPPHHHHHHHHHHHS--EEEEEE-GGGSSEEEE--SSS---TT--BEEPTT-EEEEE-TTSPBPPTT--EEEEEESTTS-S--TT-HHHHHHHEETTEEEEEEEEEE-TTS-EEEEEEGGG-EEETTEEE-HHHHHHHHHTSTTEEEEEEEEEEETTTEEEEEEEEEEPTT----HHHHHHHHHHHS-TTTS-SEEEE-S---B-TT--B-GGGPPPPP-